Protein AF-C3Y612-F1 (afdb_monomer_lite)

Foldseek 3Di:
DPPPPPPPDPPPDDDDDDDDDDDDDDDDDDDDDDDDDDDDDDPDDCPPDLDQDAQPDPPQDRLVVDPHSSVSSVVSVVVVVVVCVVVVPPPPPPPPPLDFQQLLLVLLVCCVVPNLPVSQVVSCVVSVHRRDSVNSVVSNVLLVVVCVVVVDSPDNGHDDDPPDPPPPPDDPDDDPDDDDDDDDDDDDD

pLDDT: mean 70.65, std 18.44, range [38.59, 97.56]

Sequence (189 aa):
MLSWLKKANPSLQRPTPSPGRPNPVDKTSPSKQRPKPSPELSDAVDTENLTLEPPTFPGLPNPLDTEDPWLTAAANREVEKALTEFYSRKRKRTSYGKYTPETRAKIARLAMEIGAQKTAVQMSEEVGKQLSESTVRSIRKSYEKEVKRQGTDAIASFPRKNVGPRKSGRSSRRLAEVRVVELFKVAPV

Organism: Branchiostoma floridae (NCBI:txid7739)

Structure (mmCIF, N/CA/C/O backbone):
data_AF-C3Y612-F1
#
_entry.id   AF-C3Y612-F1
#
loop_
_atom_site.group_PDB
_atom_site.id
_atom_site.type_symbol
_atom_site.label_atom_id
_atom_site.label_alt_id
_atom_site.label_comp_id
_atom_site.label_asym_id
_atom_site.label_entity_id
_atom_site.label_seq_id
_atom_site.pdbx_PDB_ins_code
_atom_site.Cartn_x
_atom_site.Cartn_y
_atom_site.Cartn_z
_atom_site.occupancy
_atom_site.B_iso_or_equiv
_atom_site.auth_seq_id
_atom_site.auth_comp_id
_atom_site.auth_asym_id
_atom_site.auth_atom_id
_atom_site.pdbx_PDB_model_num
ATOM 1 N N . MET A 1 1 ? 2.387 49.657 6.363 1.00 50.91 1 MET A N 1
ATOM 2 C CA . MET A 1 1 ? 3.835 49.543 6.077 1.00 50.91 1 MET A CA 1
ATOM 3 C C . MET A 1 1 ? 4.165 48.170 5.481 1.00 50.91 1 MET A C 1
ATOM 5 O O . MET A 1 1 ? 4.652 47.314 6.197 1.00 50.91 1 MET A O 1
ATOM 9 N N . LEU A 1 2 ? 3.871 47.921 4.197 1.00 55.88 2 LEU A N 1
ATOM 10 C CA . LEU A 1 2 ? 4.277 46.681 3.494 1.00 55.88 2 LEU A CA 1
ATOM 11 C C . LEU A 1 2 ? 4.454 46.895 1.971 1.00 55.88 2 LEU A C 1
ATOM 13 O O . LEU A 1 2 ? 4.254 45.989 1.168 1.00 55.88 2 LEU A O 1
ATOM 17 N N . SER A 1 3 ? 4.836 48.103 1.543 1.00 58.22 3 SER A N 1
ATOM 18 C CA . SER A 1 3 ? 5.055 48.437 0.123 1.00 58.22 3 SER A CA 1
ATOM 19 C C . SER A 1 3 ? 6.506 48.267 -0.352 1.00 58.22 3 SER A C 1
ATOM 21 O O . SER A 1 3 ? 6.775 48.437 -1.537 1.00 58.22 3 SER A O 1
ATOM 23 N N . TRP A 1 4 ? 7.445 47.891 0.524 1.00 54.75 4 TRP A N 1
ATOM 24 C CA . TRP A 1 4 ? 8.877 47.834 0.186 1.00 54.75 4 TRP A CA 1
ATOM 25 C C . TRP A 1 4 ? 9.409 46.468 -0.274 1.00 54.75 4 TRP A C 1
ATOM 27 O O . TRP A 1 4 ? 10.495 46.401 -0.839 1.00 54.75 4 TRP A O 1
ATOM 37 N N . LEU A 1 5 ? 8.643 45.377 -0.152 1.00 51.62 5 LEU A N 1
ATOM 38 C CA . LEU A 1 5 ? 9.143 44.026 -0.469 1.00 51.62 5 LEU A CA 1
ATOM 39 C C . LEU A 1 5 ? 8.893 43.559 -1.919 1.00 51.62 5 LEU A C 1
ATOM 41 O O . LEU A 1 5 ? 9.007 42.375 -2.220 1.00 51.62 5 LEU A O 1
ATOM 45 N N . LYS A 1 6 ? 8.550 44.468 -2.842 1.00 55.50 6 LYS A N 1
ATOM 46 C CA . LYS A 1 6 ? 8.379 44.150 -4.278 1.00 55.50 6 LYS A CA 1
ATOM 47 C C . LYS A 1 6 ? 9.567 44.554 -5.162 1.00 55.50 6 LYS A C 1
ATOM 49 O O . LYS A 1 6 ? 9.543 44.266 -6.353 1.00 55.50 6 LYS A O 1
ATOM 54 N N . LYS A 1 7 ? 10.603 45.203 -4.614 1.00 58.91 7 LYS A N 1
ATOM 55 C CA . LYS A 1 7 ? 11.719 45.768 -5.402 1.00 58.91 7 LYS A CA 1
ATOM 56 C C . LYS A 1 7 ? 12.945 44.842 -5.537 1.00 58.91 7 LYS A C 1
ATOM 58 O O . LYS A 1 7 ? 13.828 45.150 -6.322 1.00 58.91 7 LYS A O 1
ATOM 63 N N . ALA A 1 8 ? 13.010 43.717 -4.818 1.00 55.56 8 ALA A N 1
ATOM 64 C CA . ALA A 1 8 ? 14.265 42.966 -4.651 1.00 55.56 8 ALA A CA 1
ATOM 65 C C . ALA A 1 8 ? 14.318 41.562 -5.291 1.00 55.56 8 ALA A C 1
ATOM 67 O O . ALA A 1 8 ? 15.210 40.793 -4.954 1.00 55.56 8 ALA A O 1
ATOM 68 N N . ASN A 1 9 ? 13.401 41.180 -6.193 1.00 57.47 9 ASN A N 1
ATOM 69 C CA . ASN A 1 9 ? 13.488 39.848 -6.811 1.00 57.47 9 ASN A CA 1
ATOM 70 C C . ASN A 1 9 ? 13.077 39.817 -8.297 1.00 57.47 9 ASN A C 1
ATOM 72 O O . ASN A 1 9 ? 11.911 39.567 -8.610 1.00 57.47 9 ASN A O 1
ATOM 76 N N . PRO A 1 10 ? 14.020 40.045 -9.232 1.00 59.22 10 PRO A N 1
ATOM 77 C CA . PRO A 1 10 ? 13.758 39.941 -10.667 1.00 59.22 10 PRO A CA 1
ATOM 78 C C . PRO A 1 10 ? 13.564 38.494 -11.170 1.00 59.22 10 PRO A C 1
ATOM 80 O O . PRO A 1 10 ? 13.190 38.315 -12.324 1.00 59.22 10 PRO A O 1
ATOM 83 N N . SER A 1 11 ? 13.736 37.458 -10.331 1.00 56.94 11 SER A N 1
ATOM 84 C CA . SER A 1 11 ? 13.561 36.046 -10.738 1.00 56.94 11 SER A CA 1
ATOM 85 C C . SER A 1 11 ? 12.102 35.561 -10.799 1.00 56.94 11 SER A C 1
ATOM 87 O O . SER A 1 11 ? 11.838 34.428 -11.193 1.00 56.94 11 SER A O 1
ATOM 89 N N . LEU A 1 12 ? 11.131 36.413 -10.445 1.00 50.34 12 LEU A N 1
ATOM 90 C CA . LEU A 1 12 ? 9.696 36.091 -10.475 1.00 50.34 12 LEU A CA 1
ATOM 91 C C . LEU A 1 12 ? 8.984 36.546 -11.762 1.00 50.34 12 LEU A C 1
ATOM 93 O O . LEU A 1 12 ? 7.754 36.663 -11.780 1.00 50.34 12 LEU A O 1
ATOM 97 N N . GLN A 1 13 ? 9.722 36.796 -12.846 1.00 54.91 13 GLN A N 1
ATOM 98 C CA . GLN A 1 13 ? 9.107 37.024 -14.152 1.00 54.91 13 GLN A CA 1
ATOM 99 C C . GLN A 1 13 ? 8.458 35.722 -14.639 1.00 54.91 13 GLN A C 1
ATOM 101 O O . GLN A 1 13 ? 9.122 34.738 -14.954 1.00 54.91 13 GLN A O 1
ATOM 106 N N . ARG A 1 14 ? 7.121 35.707 -14.656 1.00 54.03 14 ARG A N 1
ATOM 107 C CA . ARG A 1 14 ? 6.337 34.629 -15.262 1.00 54.03 14 ARG A CA 1
ATOM 108 C C . ARG A 1 14 ? 6.636 34.587 -16.766 1.00 54.03 14 ARG A C 1
ATOM 110 O O . ARG A 1 14 ? 6.537 35.638 -17.398 1.00 54.03 14 ARG A O 1
ATOM 117 N N . PRO A 1 15 ? 6.919 33.413 -17.356 1.00 53.59 15 PRO A N 1
ATOM 118 C CA . PRO A 1 15 ? 6.973 33.286 -18.805 1.00 53.59 15 PRO A CA 1
ATOM 119 C C . PRO A 1 15 ? 5.596 33.620 -19.393 1.00 53.59 15 PRO A C 1
ATOM 121 O O . PRO A 1 15 ? 4.559 33.144 -18.918 1.00 53.59 15 PRO A O 1
ATOM 124 N N . THR A 1 16 ? 5.595 34.495 -20.393 1.00 63.38 16 THR A N 1
ATOM 125 C CA . THR A 1 16 ? 4.419 34.878 -21.170 1.00 63.38 16 THR A CA 1
ATOM 126 C C . THR A 1 16 ? 3.898 33.676 -21.971 1.00 63.38 16 THR A C 1
ATOM 128 O O . THR A 1 16 ? 4.685 32.841 -22.420 1.00 63.38 16 THR A O 1
ATOM 131 N N . PRO A 1 17 ? 2.573 33.535 -22.156 1.00 51.50 17 PRO A N 1
ATOM 132 C CA . PRO A 1 17 ? 2.030 32.503 -23.027 1.00 51.50 17 PRO A CA 1
ATOM 133 C C . PRO A 1 17 ? 2.345 32.840 -24.491 1.00 51.50 17 PRO A C 1
ATOM 135 O O . PRO A 1 17 ? 1.919 33.868 -25.012 1.00 51.50 17 PRO A O 1
ATOM 138 N N . SER A 1 18 ? 3.102 31.954 -25.138 1.00 56.31 18 SER A N 1
ATOM 139 C CA . SER A 1 18 ? 3.349 31.957 -26.581 1.00 56.31 18 SER A CA 1
ATOM 140 C C . SER A 1 18 ? 2.022 31.821 -27.348 1.00 56.31 18 SER A C 1
ATOM 142 O O . SER A 1 18 ? 1.249 30.903 -27.051 1.00 56.31 18 SER A O 1
ATOM 144 N N . PRO A 1 19 ? 1.721 32.708 -28.314 1.00 60.84 19 PRO A N 1
ATOM 145 C CA . PRO A 1 19 ? 0.583 32.544 -29.199 1.00 60.84 19 PRO A CA 1
ATOM 146 C C . PRO A 1 19 ? 0.987 31.704 -30.416 1.00 60.84 19 PRO A C 1
ATOM 148 O O . PRO A 1 19 ? 1.981 31.990 -31.077 1.00 60.84 19 PRO A O 1
ATOM 151 N N . GLY A 1 20 ? 0.165 30.709 -30.750 1.00 49.16 20 GLY A N 1
ATOM 152 C CA . GLY A 1 20 ? 0.138 30.133 -32.094 1.00 49.16 20 GLY A CA 1
ATOM 153 C C . GLY A 1 20 ? 0.512 28.659 -32.176 1.00 49.16 20 GLY A C 1
ATOM 154 O O . GLY A 1 20 ? 1.658 28.300 -32.428 1.00 49.16 20 GLY A O 1
ATOM 155 N N . ARG A 1 21 ? -0.500 27.792 -32.106 1.00 43.38 21 ARG A N 1
ATOM 156 C CA . ARG A 1 21 ? -0.475 26.542 -32.870 1.00 43.38 21 ARG A CA 1
ATOM 157 C C . ARG A 1 21 ? -1.826 26.386 -33.578 1.00 43.38 21 ARG A C 1
ATOM 159 O O . ARG A 1 21 ? -2.843 26.389 -32.885 1.00 43.38 21 ARG A O 1
ATOM 166 N N . PRO A 1 22 ? -1.863 26.336 -34.920 1.00 57.50 22 PRO A N 1
ATOM 167 C CA . PRO A 1 22 ? -3.107 26.211 -35.669 1.00 57.50 22 PRO A CA 1
ATOM 168 C C . PRO A 1 22 ? -3.730 24.815 -35.517 1.00 57.50 22 PRO A C 1
ATOM 170 O O . PRO A 1 22 ? -3.035 23.816 -35.323 1.00 57.50 22 PRO A O 1
ATOM 173 N N . ASN A 1 23 ? -5.063 24.796 -35.584 1.00 56.75 23 ASN A N 1
ATOM 174 C CA . ASN A 1 23 ? -5.939 23.634 -35.440 1.00 56.75 23 ASN A CA 1
ATOM 175 C C . ASN A 1 23 ? -5.698 22.568 -36.526 1.00 56.75 23 ASN A C 1
ATOM 177 O O . ASN A 1 23 ? -5.503 22.931 -37.688 1.00 56.75 23 ASN A O 1
ATOM 181 N N . PRO A 1 24 ? -5.808 21.267 -36.200 1.00 54.66 24 PRO A N 1
ATOM 182 C CA . PRO A 1 24 ? -5.953 20.226 -37.205 1.00 54.66 24 PRO A CA 1
ATOM 183 C C . PRO A 1 24 ? -7.390 20.205 -37.745 1.00 54.66 24 PRO A C 1
ATOM 185 O O . PRO A 1 24 ? -8.366 20.338 -37.010 1.00 54.66 24 PRO A O 1
ATOM 188 N N . VAL A 1 25 ? -7.464 20.075 -39.062 1.00 56.78 25 VAL A N 1
ATOM 189 C CA . VAL A 1 25 ? -8.639 20.216 -39.922 1.00 56.78 25 VAL A CA 1
ATOM 190 C C . VAL A 1 25 ? -9.498 18.947 -39.877 1.00 56.78 25 VAL A C 1
ATOM 192 O O . VAL A 1 25 ? -8.968 17.841 -39.975 1.00 56.78 25 VAL A O 1
ATOM 195 N N . ASP A 1 26 ? -10.818 19.119 -39.773 1.00 52.72 26 ASP A N 1
ATOM 196 C CA . ASP A 1 26 ? -11.845 18.101 -40.030 1.00 52.72 26 ASP A CA 1
ATOM 197 C C . ASP A 1 26 ? -11.692 17.487 -41.422 1.00 52.72 26 ASP A C 1
ATOM 199 O O . ASP A 1 26 ? -11.728 18.246 -42.390 1.00 52.72 26 ASP A O 1
ATOM 203 N N . LYS A 1 27 ? -11.648 16.147 -41.539 1.00 43.44 27 LYS A N 1
ATOM 204 C CA . LYS A 1 27 ? -12.102 15.407 -42.736 1.00 43.44 27 LYS A CA 1
ATOM 205 C C . LYS A 1 27 ? -12.646 14.009 -42.385 1.00 43.44 27 LYS A C 1
ATOM 207 O O . LYS A 1 27 ? -11.898 13.058 -42.203 1.00 43.44 27 LYS A O 1
ATOM 212 N N . THR A 1 28 ? -13.979 13.940 -42.313 1.00 42.69 28 THR A N 1
ATOM 213 C CA . THR A 1 28 ? -14.867 12.987 -43.023 1.00 42.69 28 THR A CA 1
ATOM 214 C C . THR A 1 28 ? -14.538 11.485 -43.052 1.00 42.69 28 THR A C 1
ATOM 216 O O . THR A 1 28 ? -13.614 11.043 -43.726 1.00 42.69 28 THR A O 1
ATOM 219 N N . SER A 1 29 ? -15.450 10.685 -42.477 1.00 45.75 29 SER A N 1
ATOM 220 C CA . SER A 1 29 ? -15.776 9.321 -42.942 1.00 45.75 29 SER A CA 1
ATOM 221 C C . SER A 1 29 ? -16.311 9.340 -44.388 1.00 45.75 29 SER A C 1
ATOM 223 O O . SER A 1 29 ? -16.882 10.355 -44.795 1.00 45.75 29 SER A O 1
ATOM 225 N N . PRO A 1 30 ? -16.212 8.228 -45.149 1.00 53.72 30 PRO A N 1
ATOM 226 C CA . PRO A 1 30 ? -17.372 7.326 -45.203 1.00 53.72 30 PRO A CA 1
ATOM 227 C C . PRO A 1 30 ? -17.083 5.816 -45.403 1.00 53.72 30 PRO A C 1
ATOM 229 O O . PRO A 1 30 ? -16.091 5.392 -45.981 1.00 53.72 30 PRO A O 1
ATOM 232 N N . SER A 1 31 ? -18.054 5.030 -44.929 1.00 49.44 31 SER A N 1
ATOM 233 C CA . SER A 1 31 ? -18.516 3.696 -45.362 1.00 49.44 31 SER A CA 1
ATOM 234 C C . SER A 1 31 ? -18.073 3.191 -46.751 1.00 49.44 31 SER A C 1
ATOM 236 O O . SER A 1 31 ? -18.333 3.892 -47.724 1.00 49.44 31 SER A O 1
ATOM 238 N N . LYS A 1 32 ? -17.600 1.929 -46.865 1.00 45.09 32 LYS A N 1
ATOM 239 C CA . LYS A 1 32 ? -18.211 0.889 -47.738 1.00 45.09 32 LYS A CA 1
ATOM 240 C C . LYS A 1 32 ? -17.547 -0.504 -47.620 1.00 45.09 32 LYS A C 1
ATOM 242 O O . LYS A 1 32 ? -16.346 -0.645 -47.766 1.00 45.09 32 LYS A O 1
ATOM 247 N N . GLN A 1 33 ? -18.400 -1.502 -47.382 1.00 43.94 33 GLN A N 1
ATOM 248 C CA . GLN A 1 33 ? -18.457 -2.876 -47.925 1.00 43.94 33 GLN A CA 1
ATOM 249 C C . GLN A 1 33 ? -17.187 -3.725 -48.168 1.00 43.94 33 GLN A C 1
ATOM 251 O O . GLN A 1 33 ? -16.308 -3.424 -48.962 1.00 43.94 33 GLN A O 1
ATOM 256 N N . ARG A 1 34 ? -17.253 -4.917 -47.561 1.00 44.12 34 ARG A N 1
ATOM 257 C CA . ARG A 1 34 ? -16.512 -6.158 -47.838 1.00 44.12 34 ARG A CA 1
ATOM 258 C C . ARG A 1 34 ? -16.579 -6.576 -49.320 1.00 44.12 34 ARG A C 1
ATOM 260 O O . ARG A 1 34 ? -17.638 -6.432 -49.930 1.00 44.12 34 ARG A O 1
ATOM 267 N N . PRO A 1 35 ? -15.557 -7.295 -49.808 1.00 47.78 35 PRO A N 1
ATOM 268 C CA . PRO A 1 35 ? -15.792 -8.703 -50.144 1.00 47.78 35 PRO A CA 1
ATOM 269 C C . PRO A 1 35 ? -14.707 -9.648 -49.598 1.00 47.78 35 PRO A C 1
ATOM 271 O O . PRO A 1 35 ? -13.589 -9.249 -49.290 1.00 47.78 35 PRO A O 1
ATOM 274 N N . LYS A 1 36 ? -15.084 -10.923 -49.436 1.00 49.34 36 LYS A N 1
ATOM 275 C CA . LYS A 1 36 ? -14.164 -12.045 -49.192 1.00 49.34 36 LYS A CA 1
ATOM 276 C C . LYS A 1 36 ? -13.339 -12.324 -50.459 1.00 49.34 36 LYS A C 1
ATOM 278 O O . LYS A 1 36 ? -13.911 -12.246 -51.544 1.00 49.34 36 LYS A O 1
ATOM 283 N N . PRO A 1 37 ? -12.115 -12.845 -50.299 1.00 42.19 37 PRO A N 1
ATOM 284 C CA . PRO A 1 37 ? -11.657 -13.936 -51.149 1.00 42.19 37 PRO A CA 1
ATOM 285 C C . PRO A 1 37 ? -11.266 -15.181 -50.339 1.00 42.19 37 PRO A C 1
ATOM 287 O O . PRO A 1 37 ? -10.841 -15.112 -49.186 1.00 42.19 37 PRO A O 1
ATOM 290 N N . SER A 1 38 ? -11.516 -16.321 -50.976 1.00 42.84 38 SER A N 1
ATOM 291 C CA . SER A 1 38 ? -11.147 -17.690 -50.612 1.00 42.84 38 SER A CA 1
ATOM 292 C C . SER A 1 38 ? -9.616 -17.885 -50.546 1.00 42.84 38 SER A C 1
ATOM 294 O O . SER A 1 38 ? -8.883 -16.994 -50.971 1.00 42.84 38 SER A O 1
ATOM 296 N N . PRO A 1 39 ? -9.121 -19.013 -49.995 1.00 61.03 39 PRO A N 1
ATOM 297 C CA . PRO A 1 39 ? -7.713 -19.198 -49.679 1.00 61.03 39 PRO A CA 1
ATOM 298 C C . PRO A 1 39 ? -6.962 -19.691 -50.915 1.00 61.03 39 PRO A C 1
ATOM 300 O O . PRO A 1 39 ? -7.166 -20.826 -51.342 1.00 61.03 39 PRO A O 1
ATOM 303 N N . GLU A 1 40 ? -6.091 -18.855 -51.470 1.00 38.59 40 GLU A N 1
ATOM 304 C CA . GLU A 1 40 ? -5.076 -19.321 -52.409 1.00 38.59 40 GLU A CA 1
ATOM 305 C C . GLU A 1 40 ? -3.718 -19.352 -51.720 1.00 38.59 40 GLU A C 1
ATOM 307 O O . GLU A 1 40 ? -3.253 -18.393 -51.107 1.00 38.59 40 GLU A O 1
ATOM 312 N N . LEU A 1 41 ? -3.158 -20.552 -51.773 1.00 56.28 41 LEU A N 1
ATOM 313 C CA . LEU A 1 41 ? -1.858 -20.965 -51.306 1.00 56.28 41 LEU A CA 1
ATOM 314 C C . LEU A 1 41 ? -0.801 -20.273 -52.177 1.00 56.28 41 LEU A C 1
ATOM 316 O O . LEU A 1 41 ? -0.580 -20.672 -53.317 1.00 56.28 41 LEU A O 1
ATOM 320 N N . SER A 1 42 ? -0.162 -19.233 -51.654 1.00 39.25 42 SER A N 1
ATOM 321 C CA . SER A 1 42 ? 1.066 -18.694 -52.229 1.00 39.25 42 SER A CA 1
ATOM 322 C C . SER A 1 42 ? 2.105 -18.591 -51.127 1.00 39.25 42 SER A C 1
ATOM 324 O O . SER A 1 42 ? 1.949 -17.793 -50.201 1.00 39.25 42 SER A O 1
ATOM 326 N N . ASP A 1 43 ? 3.152 -19.402 -51.244 1.00 47.81 43 ASP A N 1
ATOM 327 C CA . ASP A 1 43 ? 4.434 -19.208 -50.579 1.00 47.81 43 ASP A CA 1
ATOM 328 C C . ASP A 1 43 ? 4.987 -17.830 -50.978 1.00 47.81 43 ASP A C 1
ATOM 330 O O . ASP A 1 43 ? 5.722 -17.678 -51.953 1.00 47.81 43 ASP A O 1
ATOM 334 N N . ALA A 1 44 ? 4.565 -16.795 -50.257 1.00 43.12 44 ALA A N 1
ATOM 335 C CA . ALA A 1 44 ? 5.056 -15.439 -50.393 1.00 43.12 44 ALA A CA 1
ATOM 336 C C . ALA A 1 44 ? 5.949 -15.161 -49.187 1.00 43.12 44 ALA A C 1
ATOM 338 O O . ALA A 1 44 ? 5.484 -14.934 -48.074 1.00 43.12 44 ALA A O 1
ATOM 339 N N . VAL A 1 45 ? 7.256 -15.215 -49.429 1.00 47.66 45 VAL A N 1
ATOM 340 C CA . VAL A 1 45 ? 8.256 -14.487 -48.650 1.00 47.66 45 VAL A CA 1
ATOM 341 C C . VAL A 1 45 ? 7.722 -13.080 -48.386 1.00 47.66 45 VAL A C 1
ATOM 343 O O . VAL A 1 45 ? 7.523 -12.323 -49.338 1.00 47.66 45 VAL A O 1
ATOM 346 N N . ASP A 1 46 ? 7.463 -12.768 -47.112 1.00 44.47 46 ASP A N 1
ATOM 347 C CA . ASP A 1 46 ? 7.038 -11.459 -46.606 1.00 44.47 46 ASP A CA 1
ATOM 348 C C . ASP A 1 46 ? 8.036 -10.377 -47.048 1.00 44.47 46 ASP A C 1
ATOM 350 O O . ASP A 1 46 ? 8.928 -9.950 -46.316 1.00 44.47 46 ASP A O 1
ATOM 354 N N . THR A 1 47 ? 7.877 -9.912 -48.283 1.00 48.28 47 THR A N 1
ATOM 355 C CA . THR A 1 47 ? 8.538 -8.734 -48.847 1.00 48.28 47 THR A CA 1
ATOM 356 C C . THR A 1 47 ? 7.681 -7.526 -48.472 1.00 48.28 47 THR A C 1
ATOM 358 O O . THR A 1 47 ? 7.257 -6.727 -49.304 1.00 48.28 47 THR A O 1
ATOM 361 N N . GLU A 1 48 ? 7.335 -7.445 -47.189 1.00 49.62 48 GLU A N 1
ATOM 362 C CA . GLU A 1 48 ? 6.566 -6.363 -46.594 1.00 49.62 48 GLU A CA 1
ATOM 363 C C . GLU A 1 48 ? 7.469 -5.124 -46.542 1.00 49.62 48 GLU A C 1
ATOM 365 O O . GLU A 1 48 ? 8.213 -4.903 -45.586 1.00 49.62 48 GLU A O 1
ATOM 370 N N . ASN A 1 49 ? 7.411 -4.336 -47.617 1.00 54.19 49 ASN A N 1
ATOM 371 C CA . ASN A 1 49 ? 7.637 -2.893 -47.622 1.00 54.19 49 ASN A CA 1
ATOM 372 C C . ASN A 1 49 ? 8.905 -2.444 -46.873 1.00 54.19 49 ASN A C 1
ATOM 374 O O . ASN A 1 49 ? 8.857 -1.717 -45.876 1.00 54.19 49 ASN A O 1
ATOM 378 N N . LEU A 1 50 ? 10.067 -2.872 -47.368 1.00 54.41 50 LEU A N 1
ATOM 379 C CA . LEU A 1 50 ? 11.338 -2.280 -46.974 1.00 54.41 50 LEU A CA 1
ATOM 380 C C . LEU A 1 50 ? 11.331 -0.820 -47.466 1.00 54.41 50 LEU A C 1
ATOM 382 O O . LEU A 1 50 ? 11.611 -0.516 -48.621 1.00 54.41 50 LEU A O 1
ATOM 386 N N . THR A 1 51 ? 10.903 0.092 -46.603 1.00 59.88 51 THR A N 1
ATOM 387 C CA . THR A 1 51 ? 10.875 1.521 -46.912 1.00 59.88 51 THR A CA 1
ATOM 388 C C . THR A 1 51 ? 12.225 2.078 -46.473 1.00 59.88 51 THR A C 1
ATOM 390 O O . THR A 1 51 ? 12.603 1.902 -45.315 1.00 59.88 51 THR A O 1
ATOM 393 N N . LEU A 1 52 ? 12.977 2.702 -47.384 1.00 64.00 52 LEU A N 1
ATOM 394 C CA . LEU A 1 52 ? 14.296 3.304 -47.117 1.00 64.00 52 LEU A CA 1
ATOM 395 C C . LEU A 1 52 ? 14.166 4.639 -46.364 1.00 64.00 52 LEU A C 1
ATOM 397 O O . LEU A 1 52 ? 14.823 5.625 -46.693 1.00 64.00 52 LEU A O 1
ATOM 401 N N . GLU A 1 53 ? 13.266 4.687 -45.388 1.00 72.50 53 GLU A N 1
ATOM 402 C CA . GLU A 1 53 ? 13.070 5.864 -44.556 1.00 72.50 53 GLU A CA 1
ATOM 403 C C . GLU A 1 53 ? 14.300 6.084 -43.668 1.00 72.50 53 GLU A C 1
ATOM 405 O O . GLU A 1 53 ? 14.939 5.116 -43.228 1.00 72.50 53 GLU A O 1
ATOM 410 N N . PRO A 1 54 ? 14.633 7.349 -43.367 1.00 68.69 54 PRO A N 1
ATOM 411 C CA . PRO A 1 54 ? 15.669 7.643 -42.398 1.00 68.69 54 PRO A CA 1
ATOM 412 C C . PRO A 1 54 ? 15.286 7.049 -41.030 1.00 68.69 54 PRO A C 1
ATOM 414 O O . PRO A 1 54 ? 14.107 7.060 -40.655 1.00 68.69 54 PRO A O 1
ATOM 417 N N . PRO A 1 55 ? 16.264 6.539 -40.259 1.00 74.25 55 PRO A N 1
ATOM 418 C CA . PRO A 1 55 ? 15.997 5.956 -38.951 1.00 74.25 55 PRO A CA 1
ATOM 419 C C . PRO A 1 55 ? 15.311 6.969 -38.026 1.00 74.25 55 PRO A C 1
ATOM 421 O O . PRO A 1 55 ? 15.654 8.154 -37.995 1.00 74.25 55 PRO A O 1
ATOM 424 N N . THR A 1 56 ? 14.342 6.496 -37.242 1.00 75.56 56 THR A N 1
ATOM 425 C CA . THR A 1 56 ? 13.590 7.339 -36.298 1.00 75.56 56 THR A CA 1
ATOM 426 C C . THR A 1 56 ? 14.425 7.639 -35.049 1.00 75.56 56 THR A C 1
ATOM 428 O O . THR A 1 56 ? 14.205 8.645 -34.368 1.00 75.56 56 THR A O 1
ATOM 431 N N . PHE A 1 57 ? 15.390 6.770 -34.730 1.00 74.50 57 PHE A N 1
ATOM 432 C CA . PHE A 1 57 ? 16.238 6.903 -33.549 1.00 74.50 57 PHE A CA 1
ATOM 433 C C . PHE A 1 57 ? 17.554 7.657 -33.845 1.00 74.50 57 PHE A C 1
ATOM 435 O O . PHE A 1 57 ? 18.274 7.296 -34.779 1.00 74.50 57 PHE A O 1
ATOM 442 N N . PRO A 1 58 ? 17.925 8.682 -33.046 1.00 78.75 58 PRO A N 1
ATOM 443 C CA . PRO A 1 58 ? 19.156 9.439 -33.265 1.00 78.75 58 PRO A CA 1
ATOM 444 C C . PRO A 1 58 ? 20.396 8.565 -33.028 1.00 78.75 58 PRO A C 1
ATOM 446 O O . PRO A 1 58 ? 20.509 7.906 -31.995 1.00 78.75 58 PRO A O 1
ATOM 449 N N . GLY A 1 59 ? 21.348 8.603 -33.965 1.00 79.56 59 GLY A N 1
ATOM 450 C CA . GLY A 1 59 ? 22.618 7.868 -33.880 1.00 79.56 59 GLY A CA 1
ATOM 451 C C . GLY A 1 59 ? 22.679 6.564 -34.682 1.00 79.56 59 GLY A C 1
ATOM 452 O O . GLY A 1 59 ? 23.701 5.886 -34.627 1.00 79.56 59 GLY A O 1
ATOM 453 N N . LEU A 1 60 ? 21.628 6.221 -35.432 1.00 82.94 60 LEU A N 1
ATOM 454 C CA . LEU A 1 60 ? 21.666 5.142 -36.422 1.00 82.94 60 LEU A CA 1
ATOM 455 C C . LEU A 1 60 ? 22.137 5.670 -37.791 1.00 82.94 60 LEU A C 1
ATOM 457 O O . LEU A 1 60 ? 21.775 6.792 -38.158 1.00 82.94 60 LEU A O 1
ATOM 461 N N . PRO A 1 61 ? 22.934 4.892 -38.549 1.00 83.69 61 PRO A N 1
ATOM 462 C CA . PRO A 1 61 ? 23.355 5.271 -39.894 1.00 83.69 61 PRO A CA 1
ATOM 463 C C . PRO A 1 61 ? 22.152 5.323 -40.840 1.00 83.69 61 PRO A C 1
ATOM 465 O O . PRO A 1 61 ? 21.243 4.495 -40.757 1.00 83.69 61 PRO A O 1
ATOM 468 N N . ASN A 1 62 ? 22.143 6.294 -41.750 1.00 84.38 62 ASN A N 1
ATOM 469 C CA . ASN A 1 62 ? 21.112 6.402 -42.773 1.00 84.38 62 ASN A CA 1
ATOM 470 C C . ASN A 1 62 ? 21.295 5.270 -43.803 1.00 84.38 62 ASN A C 1
ATOM 472 O O . ASN A 1 62 ? 22.395 5.138 -44.350 1.00 84.38 62 ASN A O 1
ATOM 476 N N . PRO A 1 63 ? 20.264 4.450 -44.090 1.00 81.25 63 PRO A N 1
ATOM 477 C CA . PRO A 1 63 ? 20.398 3.347 -45.038 1.00 81.25 63 PRO A CA 1
ATOM 478 C C . PRO A 1 63 ? 20.807 3.818 -46.438 1.00 81.25 63 PRO A C 1
ATOM 480 O O . PRO A 1 63 ? 21.527 3.101 -47.117 1.00 81.25 63 PRO A O 1
ATOM 483 N N . LEU A 1 64 ? 20.420 5.030 -46.851 1.00 81.38 64 LEU A N 1
ATOM 484 C CA . LEU A 1 64 ? 20.760 5.578 -48.171 1.00 81.38 64 LEU A CA 1
ATOM 485 C C . LEU A 1 64 ? 22.234 5.983 -48.330 1.00 81.38 64 LEU A C 1
ATOM 487 O O . LEU A 1 64 ? 22.700 6.104 -49.457 1.00 81.38 64 LEU A O 1
ATOM 491 N N . ASP A 1 65 ? 22.958 6.168 -47.225 1.00 84.25 65 ASP A N 1
ATOM 492 C CA . ASP A 1 65 ? 24.359 6.611 -47.230 1.00 84.25 65 ASP A CA 1
ATOM 493 C C . ASP A 1 65 ? 25.344 5.428 -47.111 1.00 84.25 65 ASP A C 1
ATOM 495 O O . ASP A 1 65 ? 26.533 5.625 -46.864 1.00 84.25 65 ASP A O 1
ATOM 499 N N . THR A 1 66 ? 24.856 4.187 -47.234 1.00 82.81 66 THR A N 1
ATOM 500 C CA . THR A 1 66 ? 25.650 2.957 -47.079 1.00 82.81 66 THR A CA 1
ATOM 501 C C . THR A 1 66 ? 25.694 2.161 -48.383 1.00 82.81 66 THR A C 1
ATOM 503 O O . THR A 1 66 ? 24.734 2.181 -49.146 1.00 82.81 66 THR A O 1
ATOM 506 N N . GLU A 1 67 ? 26.778 1.409 -48.596 1.00 84.88 67 GLU A N 1
ATOM 507 C CA . GLU A 1 67 ? 26.965 0.515 -49.755 1.00 84.88 67 GLU A CA 1
ATOM 508 C C . GLU A 1 67 ? 25.800 -0.479 -49.935 1.00 84.88 67 GLU A C 1
ATOM 510 O O . GLU A 1 67 ? 25.359 -0.722 -51.055 1.00 84.88 67 GLU A O 1
ATOM 515 N N . ASP A 1 68 ? 25.245 -0.987 -48.825 1.00 86.56 68 ASP A N 1
ATOM 516 C CA . ASP A 1 68 ? 24.129 -1.938 -48.814 1.00 86.56 68 ASP A CA 1
ATOM 517 C C . ASP A 1 68 ? 22.907 -1.373 -48.062 1.00 86.56 68 ASP A C 1
ATOM 519 O O . ASP A 1 68 ? 22.711 -1.648 -46.869 1.00 86.56 68 ASP A O 1
ATOM 523 N N . PRO A 1 69 ? 22.029 -0.607 -48.735 1.00 82.81 69 PRO A N 1
ATOM 524 C CA . PRO A 1 69 ? 20.928 0.099 -48.080 1.00 82.81 69 PRO A CA 1
ATOM 525 C C . PRO A 1 69 ? 19.914 -0.842 -47.419 1.00 82.81 69 PRO A C 1
ATOM 527 O O . PRO A 1 69 ? 19.375 -0.544 -46.350 1.00 82.81 69 PRO A O 1
ATOM 530 N N . TRP A 1 70 ? 19.679 -2.011 -48.019 1.00 82.62 70 TRP A N 1
ATOM 531 C CA . TRP A 1 70 ? 18.723 -2.999 -47.519 1.00 82.62 70 TRP A CA 1
ATOM 532 C C . TRP A 1 70 ? 19.177 -3.671 -46.224 1.00 82.62 70 TRP A C 1
ATOM 534 O O . TRP A 1 70 ? 18.377 -3.834 -45.299 1.00 82.62 70 TRP A O 1
ATOM 544 N N . LEU A 1 71 ? 20.459 -4.036 -46.140 1.00 84.62 71 LEU A N 1
ATOM 545 C CA . LEU A 1 71 ? 21.029 -4.663 -44.948 1.00 84.62 71 LEU A CA 1
ATOM 546 C C . LEU A 1 71 ? 21.059 -3.671 -43.783 1.00 84.62 71 LEU A C 1
ATOM 548 O O . LEU A 1 71 ? 20.676 -4.018 -42.663 1.00 84.62 71 LEU A O 1
ATOM 552 N N . THR A 1 72 ? 21.423 -2.419 -44.062 1.00 84.81 72 THR A N 1
ATOM 553 C CA . THR A 1 72 ? 21.443 -1.345 -43.063 1.00 84.81 72 THR A CA 1
ATOM 554 C C . THR A 1 72 ? 20.043 -1.024 -42.541 1.00 84.81 72 THR A C 1
ATOM 556 O O . THR A 1 72 ? 19.853 -0.909 -41.329 1.00 84.81 72 THR A O 1
ATOM 559 N N . ALA A 1 73 ? 19.033 -0.948 -43.415 1.00 85.19 73 ALA A N 1
ATOM 560 C CA . ALA A 1 73 ? 17.646 -0.726 -43.003 1.00 85.19 73 ALA A CA 1
ATOM 561 C C . ALA A 1 73 ? 17.115 -1.867 -42.114 1.00 85.19 73 ALA A C 1
ATOM 563 O O . ALA A 1 73 ? 16.481 -1.612 -41.084 1.00 85.19 73 ALA A O 1
ATOM 564 N N . ALA A 1 74 ? 17.409 -3.123 -42.469 1.00 87.12 74 ALA A N 1
ATOM 565 C CA . ALA A 1 74 ? 17.018 -4.287 -41.674 1.00 87.12 74 ALA A CA 1
ATOM 566 C C . ALA A 1 74 ? 17.679 -4.282 -40.284 1.00 87.12 74 ALA A C 1
ATOM 568 O O . ALA A 1 74 ? 16.999 -4.483 -39.274 1.00 87.12 74 ALA A O 1
ATOM 569 N N . ALA A 1 75 ? 18.980 -3.982 -40.218 1.00 87.81 75 ALA A N 1
ATOM 570 C CA . ALA A 1 75 ? 19.714 -3.878 -38.960 1.00 87.81 75 ALA A CA 1
ATOM 571 C C . ALA A 1 75 ? 19.169 -2.750 -38.065 1.00 87.81 75 ALA A C 1
ATOM 573 O O . ALA A 1 75 ? 18.913 -2.970 -36.878 1.00 87.81 75 ALA A O 1
ATOM 574 N N . ASN A 1 76 ? 18.917 -1.568 -38.636 1.00 89.88 76 ASN A N 1
ATOM 575 C CA . ASN A 1 76 ? 18.344 -0.432 -37.913 1.00 89.88 76 ASN A CA 1
ATOM 576 C C . ASN A 1 76 ? 16.974 -0.774 -37.314 1.00 89.88 76 ASN A C 1
ATOM 578 O O . ASN A 1 76 ? 16.720 -0.460 -36.151 1.00 89.88 76 ASN A O 1
ATOM 582 N N . ARG A 1 77 ? 16.113 -1.478 -38.060 1.00 86.50 77 ARG A N 1
ATOM 583 C CA . ARG A 1 77 ? 14.781 -1.885 -37.586 1.00 86.50 77 ARG A CA 1
ATOM 584 C C . ARG A 1 77 ? 14.851 -2.818 -36.377 1.00 86.50 77 ARG A C 1
ATOM 586 O O . ARG A 1 77 ? 14.083 -2.645 -35.429 1.00 86.50 77 ARG A O 1
ATOM 593 N N . GLU A 1 78 ? 15.760 -3.789 -36.386 1.00 89.25 78 GLU A N 1
ATOM 594 C CA . GLU A 1 78 ? 15.943 -4.695 -35.245 1.00 89.25 78 GLU A CA 1
ATOM 595 C C . GLU A 1 78 ? 16.480 -3.956 -34.012 1.00 89.25 78 GLU A C 1
ATOM 597 O O . GLU A 1 78 ? 15.993 -4.171 -32.897 1.00 89.25 78 GLU A O 1
ATOM 602 N N . VAL A 1 79 ? 17.408 -3.012 -34.201 1.00 89.31 79 VAL A N 1
ATOM 603 C CA . VAL A 1 79 ? 17.908 -2.166 -33.107 1.00 89.31 79 VAL A CA 1
ATOM 604 C C . VAL A 1 79 ? 16.793 -1.285 -32.539 1.00 89.31 79 VAL A C 1
ATOM 606 O O . VAL A 1 79 ? 16.603 -1.244 -31.321 1.00 89.31 79 VAL A O 1
ATOM 609 N N . GLU A 1 80 ? 16.005 -0.625 -33.387 1.00 88.56 80 GLU A N 1
ATOM 610 C CA . GLU A 1 80 ? 14.869 0.197 -32.956 1.00 88.56 80 GLU A CA 1
ATOM 611 C C . GLU A 1 80 ? 13.811 -0.624 -32.214 1.00 88.56 80 GLU A C 1
ATOM 613 O O . GLU A 1 80 ? 13.273 -0.171 -31.198 1.00 88.56 80 GLU A O 1
ATOM 618 N N . LYS A 1 81 ? 13.536 -1.851 -32.667 1.00 89.06 81 LYS A N 1
ATOM 619 C CA . LYS A 1 81 ? 12.615 -2.778 -32.002 1.00 89.06 81 LYS A CA 1
ATOM 620 C C . LYS A 1 81 ? 13.135 -3.188 -30.625 1.00 89.06 81 LYS A C 1
ATOM 622 O O . LYS A 1 81 ? 12.383 -3.100 -29.653 1.00 89.06 81 LYS A O 1
ATOM 627 N N . ALA A 1 82 ? 14.413 -3.549 -30.514 1.00 87.38 82 ALA A N 1
ATOM 628 C CA . ALA A 1 82 ? 15.043 -3.904 -29.242 1.00 87.38 82 ALA A CA 1
ATOM 629 C C . ALA A 1 82 ? 15.060 -2.725 -28.255 1.00 87.38 82 ALA A C 1
ATOM 631 O O . ALA A 1 82 ? 14.753 -2.892 -27.069 1.00 87.38 82 ALA A O 1
ATOM 632 N N . LEU A 1 83 ? 15.357 -1.516 -28.740 1.00 86.81 83 LEU A N 1
ATOM 633 C CA . LEU A 1 83 ? 15.303 -0.292 -27.942 1.00 86.81 83 LEU A CA 1
ATOM 634 C C . LEU A 1 83 ? 13.873 0.007 -27.499 1.00 86.81 83 LEU A C 1
ATOM 636 O O . LEU A 1 83 ? 13.627 0.235 -26.315 1.00 86.81 83 LEU A O 1
ATOM 640 N N . THR A 1 84 ? 12.909 -0.056 -28.412 1.00 85.94 84 THR A N 1
ATOM 641 C CA . THR A 1 84 ? 11.494 0.156 -28.093 1.00 85.94 84 THR A CA 1
ATOM 642 C C . THR A 1 84 ? 11.003 -0.867 -27.074 1.00 85.94 84 THR A C 1
ATOM 644 O O . THR A 1 84 ? 10.309 -0.501 -26.129 1.00 85.94 84 THR A O 1
ATOM 647 N N . GLU A 1 85 ? 11.394 -2.135 -27.179 1.00 85.50 85 GLU A N 1
ATOM 648 C CA . GLU A 1 85 ? 11.091 -3.164 -26.182 1.00 85.50 85 GLU A CA 1
ATOM 649 C C . GLU A 1 85 ? 11.753 -2.866 -24.826 1.00 85.50 85 GLU A C 1
ATOM 651 O O . GLU A 1 85 ? 11.142 -3.021 -23.764 1.00 85.50 85 GLU A O 1
ATOM 656 N N . PHE A 1 86 ? 12.997 -2.392 -24.832 1.00 82.81 86 PHE A N 1
ATOM 657 C CA . PHE A 1 86 ? 13.706 -2.003 -23.618 1.00 82.81 86 PHE A CA 1
ATOM 658 C C . PHE A 1 86 ? 13.045 -0.805 -22.915 1.00 82.81 86 PHE A C 1
ATOM 660 O O . PHE A 1 86 ? 12.813 -0.850 -21.705 1.00 82.81 86 PHE A O 1
ATOM 667 N N . TYR A 1 87 ? 12.670 0.237 -23.659 1.00 78.19 87 TYR A N 1
ATOM 668 C CA . TYR A 1 87 ? 11.988 1.418 -23.120 1.00 78.19 87 TYR A CA 1
ATOM 669 C C . TYR A 1 87 ? 10.517 1.145 -22.762 1.00 78.19 87 TYR A C 1
ATOM 671 O O . TYR A 1 87 ? 9.998 1.708 -21.793 1.00 78.19 87 TYR A O 1
ATOM 679 N N . SER A 1 88 ? 9.836 0.263 -23.500 1.00 74.06 88 SER A N 1
ATOM 680 C CA . SER A 1 88 ? 8.436 -0.118 -23.252 1.00 74.06 88 SER A CA 1
ATOM 681 C C . SER A 1 88 ? 8.265 -1.152 -22.143 1.00 74.06 88 SER A C 1
ATOM 683 O O . SER A 1 88 ? 7.146 -1.298 -21.635 1.00 74.06 88 SER A O 1
ATOM 685 N N . ARG A 1 89 ? 9.352 -1.787 -21.672 1.00 72.00 89 ARG A N 1
ATOM 686 C CA . ARG A 1 89 ? 9.422 -2.512 -20.389 1.00 72.00 89 ARG A CA 1
ATOM 687 C C . ARG A 1 89 ? 9.257 -1.542 -19.214 1.00 72.00 89 ARG A C 1
ATOM 689 O O . ARG A 1 89 ? 10.110 -1.364 -18.344 1.00 72.00 89 ARG A O 1
ATOM 696 N N . LYS A 1 90 ? 8.080 -0.926 -19.147 1.00 68.62 90 LYS A N 1
ATOM 697 C CA . LYS A 1 90 ? 7.565 -0.175 -18.015 1.00 68.62 90 LYS A CA 1
ATOM 698 C C . LYS A 1 90 ? 7.598 -1.118 -16.825 1.00 68.62 90 LYS A C 1
ATOM 700 O O . LYS A 1 90 ? 6.804 -2.055 -16.754 1.00 68.62 90 LYS A O 1
ATOM 705 N N . ARG A 1 91 ? 8.542 -0.886 -15.905 1.00 69.56 91 ARG A N 1
ATOM 706 C CA . ARG A 1 91 ? 8.696 -1.671 -14.673 1.00 69.56 91 ARG A CA 1
ATOM 707 C C . ARG A 1 91 ? 7.313 -1.881 -14.064 1.00 69.56 91 ARG A C 1
ATOM 709 O O . ARG A 1 91 ? 6.643 -0.908 -13.705 1.00 69.56 91 ARG A O 1
ATOM 716 N N . LYS A 1 92 ? 6.864 -3.139 -14.005 1.00 67.00 92 LYS A N 1
ATOM 717 C CA . LYS A 1 92 ? 5.566 -3.505 -13.437 1.00 67.00 92 LYS A CA 1
ATOM 718 C C . LYS A 1 92 ? 5.567 -2.982 -12.007 1.00 67.00 92 LYS A C 1
ATOM 720 O O . LYS A 1 92 ? 6.326 -3.460 -11.171 1.00 67.00 92 LYS A O 1
ATOM 725 N N . ARG A 1 93 ? 4.797 -1.920 -11.754 1.00 63.19 93 ARG A N 1
ATOM 726 C CA . ARG A 1 93 ? 4.749 -1.273 -10.443 1.00 63.19 93 ARG A CA 1
ATOM 727 C C . ARG A 1 93 ? 4.327 -2.341 -9.445 1.00 63.19 93 ARG A C 1
ATOM 729 O O . ARG A 1 93 ? 3.205 -2.838 -9.545 1.00 63.19 93 ARG A O 1
ATOM 736 N N . THR A 1 94 ? 5.231 -2.719 -8.541 1.00 68.56 94 THR A N 1
ATOM 737 C CA . THR A 1 94 ? 4.978 -3.765 -7.550 1.00 68.56 94 THR A CA 1
ATOM 738 C C . THR A 1 94 ? 3.652 -3.471 -6.872 1.00 68.56 94 THR A C 1
ATOM 740 O O . THR A 1 94 ? 3.431 -2.361 -6.377 1.00 68.56 94 THR A O 1
ATOM 743 N N . SER A 1 95 ? 2.738 -4.440 -6.909 1.00 59.16 95 SER A N 1
ATOM 744 C CA . SER A 1 95 ? 1.448 -4.303 -6.249 1.00 59.16 95 SER A CA 1
ATOM 745 C C . SER A 1 95 ? 1.707 -4.007 -4.776 1.00 59.16 95 SER A C 1
ATOM 747 O O . SER A 1 95 ? 2.254 -4.833 -4.051 1.00 59.16 95 SER A O 1
ATOM 749 N N . TYR A 1 96 ? 1.332 -2.813 -4.308 1.00 60.53 96 TYR A N 1
ATOM 750 C CA . TYR A 1 96 ? 1.512 -2.407 -2.909 1.00 60.53 96 TYR A CA 1
ATOM 751 C C . TYR A 1 96 ? 0.518 -3.108 -1.967 1.00 60.53 96 TYR A C 1
ATOM 753 O O . TYR A 1 96 ? 0.109 -2.519 -0.963 1.00 60.53 96 TYR A O 1
ATOM 761 N N . GLY A 1 97 ? 0.085 -4.328 -2.291 1.00 69.38 97 GLY A N 1
ATOM 762 C CA . GLY A 1 97 ? -0.803 -5.172 -1.496 1.00 69.38 97 GLY A CA 1
ATOM 763 C C . GLY A 1 97 ? -0.110 -5.736 -0.258 1.00 69.38 97 GLY A C 1
ATOM 764 O O . GLY A 1 97 ? -0.111 -6.938 -0.048 1.00 69.38 97 GLY A O 1
ATOM 765 N N . LYS A 1 98 ? 0.511 -4.876 0.559 1.00 77.75 98 LYS A N 1
ATOM 766 C CA . LYS A 1 98 ? 1.259 -5.303 1.751 1.00 77.75 98 LYS A CA 1
ATOM 767 C C . LYS A 1 98 ? 0.370 -5.954 2.822 1.00 77.75 98 LYS A C 1
ATOM 769 O O . LYS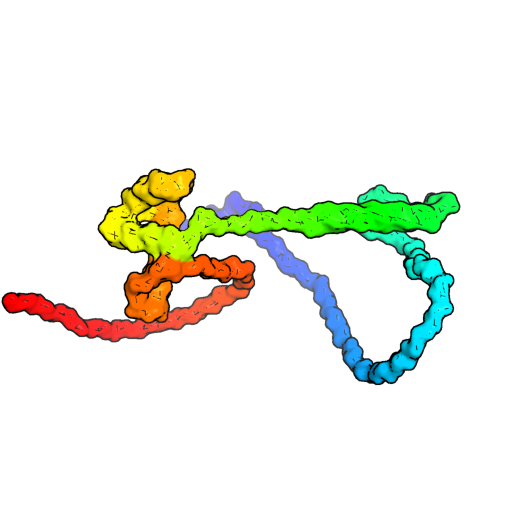 A 1 98 ? 0.883 -6.751 3.602 1.00 77.75 98 LYS A O 1
ATOM 774 N N . TYR A 1 99 ? -0.926 -5.623 2.839 1.00 87.62 99 TYR A N 1
ATOM 775 C CA . TYR A 1 99 ? -1.897 -6.056 3.848 1.00 87.62 99 TYR A CA 1
ATOM 776 C C . TYR A 1 99 ? -3.172 -6.577 3.181 1.00 87.62 99 TYR A C 1
ATOM 778 O O . TYR A 1 99 ? -3.724 -5.899 2.304 1.00 87.62 99 TYR A O 1
ATOM 786 N N . THR A 1 100 ? -3.637 -7.747 3.620 1.00 89.00 100 THR A N 1
ATOM 787 C CA . THR A 1 100 ? -4.907 -8.348 3.195 1.00 89.00 100 THR A CA 1
ATOM 788 C C . THR A 1 100 ? -6.087 -7.501 3.697 1.00 89.00 100 THR A C 1
ATOM 790 O O . THR A 1 100 ? -5.935 -6.713 4.640 1.00 89.00 100 THR A O 1
ATOM 793 N N . PRO A 1 101 ? -7.267 -7.581 3.058 1.00 88.69 101 PRO A N 1
ATOM 794 C CA . PRO A 1 101 ? -8.431 -6.802 3.483 1.00 88.69 101 PRO A CA 1
ATOM 795 C C . PRO A 1 101 ? -8.889 -7.131 4.913 1.00 88.69 101 PRO A C 1
ATOM 797 O O . PRO A 1 101 ? -9.337 -6.228 5.619 1.00 88.69 101 PRO A O 1
ATOM 800 N N . GLU A 1 102 ? -8.704 -8.373 5.359 1.00 90.44 102 GLU A N 1
ATOM 801 C CA . GLU A 1 102 ? -8.987 -8.833 6.725 1.00 90.44 102 GLU A CA 1
ATOM 802 C C . GLU A 1 102 ? -8.039 -8.190 7.740 1.00 90.44 102 GLU A C 1
ATOM 804 O O . GLU A 1 102 ? -8.483 -7.556 8.697 1.00 90.44 102 GLU A O 1
ATOM 809 N N . THR A 1 103 ? -6.723 -8.231 7.486 1.00 92.19 103 THR A N 1
ATOM 810 C CA . THR A 1 103 ? -5.741 -7.572 8.360 1.00 92.19 103 THR A CA 1
ATOM 811 C C . THR A 1 103 ? -5.996 -6.067 8.435 1.00 92.19 103 THR A C 1
ATOM 813 O O . THR A 1 103 ? -5.856 -5.466 9.496 1.00 92.19 103 THR A O 1
ATOM 816 N N . ARG A 1 104 ? -6.423 -5.429 7.337 1.00 91.94 104 ARG A N 1
ATOM 817 C CA . ARG A 1 104 ? -6.785 -4.001 7.345 1.00 91.94 104 ARG A CA 1
ATOM 818 C C . ARG A 1 104 ? -8.017 -3.714 8.200 1.00 91.94 104 ARG A C 1
ATOM 820 O O . ARG A 1 104 ? -8.021 -2.694 8.884 1.00 91.94 104 ARG A O 1
ATOM 827 N N . ALA A 1 105 ? -9.030 -4.579 8.165 1.00 91.50 105 ALA A N 1
ATOM 828 C CA . ALA A 1 105 ? -10.196 -4.456 9.036 1.00 91.50 105 ALA A CA 1
ATOM 829 C C . ALA A 1 105 ? -9.793 -4.623 10.511 1.00 91.50 105 ALA A C 1
ATOM 831 O O . ALA A 1 105 ? -10.152 -3.782 11.335 1.00 91.50 105 ALA A O 1
ATOM 832 N N . LYS A 1 106 ? -8.953 -5.618 10.826 1.00 93.69 106 LYS A N 1
ATOM 833 C CA . LYS A 1 106 ? -8.409 -5.829 12.177 1.00 93.69 106 LYS A CA 1
ATOM 834 C C . LYS A 1 106 ? -7.621 -4.616 12.688 1.00 93.69 106 LYS A C 1
ATOM 836 O O . LYS A 1 106 ? -7.903 -4.122 13.776 1.00 93.69 106 LYS A O 1
ATOM 841 N N . ILE A 1 107 ? -6.708 -4.074 11.872 1.00 94.44 107 ILE A N 1
ATOM 842 C CA . ILE A 1 107 ? -5.955 -2.845 12.187 1.00 94.44 107 ILE A CA 1
ATOM 843 C C . ILE A 1 107 ? -6.912 -1.685 12.477 1.00 94.44 107 ILE A C 1
ATOM 845 O O . ILE A 1 107 ? -6.682 -0.920 13.408 1.00 94.44 107 ILE A O 1
ATOM 849 N N . ALA A 1 108 ? -7.969 -1.521 11.677 1.00 94.19 108 ALA A N 1
ATOM 850 C CA . ALA A 1 108 ? -8.909 -0.421 11.859 1.00 94.19 108 ALA A CA 1
ATOM 851 C C . ALA A 1 108 ? -9.664 -0.516 13.192 1.00 94.19 108 ALA A C 1
ATOM 853 O O . ALA A 1 108 ? -9.740 0.493 13.890 1.00 94.19 108 ALA A O 1
ATOM 854 N N . ARG A 1 109 ? -10.161 -1.708 13.553 1.00 93.69 109 ARG A N 1
ATOM 855 C CA . ARG A 1 109 ? -10.884 -1.945 14.816 1.00 93.69 109 ARG A CA 1
ATOM 856 C C . ARG A 1 109 ? -9.999 -1.659 16.029 1.00 93.69 109 ARG A C 1
ATOM 858 O O . ARG A 1 109 ? -10.322 -0.781 16.824 1.00 93.69 109 ARG A O 1
ATOM 865 N N . LEU A 1 110 ? -8.807 -2.259 16.075 1.00 95.38 110 LEU A N 1
ATOM 866 C CA . LEU A 1 110 ? -7.843 -2.016 17.156 1.00 95.38 110 LEU A CA 1
ATOM 867 C C . LEU A 1 110 ? -7.432 -0.537 17.254 1.00 95.38 110 LEU A C 1
ATOM 869 O O . LEU A 1 110 ? -7.245 -0.007 18.347 1.00 95.38 110 LEU A O 1
ATOM 873 N N . ALA A 1 111 ? -7.324 0.161 16.119 1.00 96.06 111 ALA A N 1
ATOM 874 C CA . ALA A 1 111 ? -6.989 1.585 16.094 1.00 96.06 111 ALA A CA 1
ATOM 875 C C . ALA A 1 111 ? -8.132 2.504 16.560 1.00 96.06 111 ALA A C 1
ATOM 877 O O . ALA A 1 111 ? -7.871 3.678 16.860 1.00 96.06 111 ALA A O 1
ATOM 878 N N . MET A 1 112 ? -9.377 2.019 16.571 1.00 93.44 112 MET A N 1
ATOM 879 C CA . MET A 1 112 ? -10.519 2.711 17.176 1.00 93.44 112 MET A CA 1
ATOM 880 C C . MET A 1 112 ? -10.567 2.477 18.688 1.00 93.44 112 MET A C 1
ATOM 882 O O . MET A 1 112 ? -10.855 3.420 19.415 1.00 93.44 112 MET A O 1
ATOM 886 N N . GLU A 1 113 ? -10.222 1.271 19.142 1.00 94.75 113 GLU A N 1
ATOM 887 C CA . GLU A 1 113 ? -10.236 0.883 20.559 1.00 94.75 113 GLU A CA 1
ATOM 888 C C . GLU A 1 113 ? -9.060 1.473 21.355 1.00 94.75 113 GLU A C 1
ATOM 890 O O . GLU A 1 113 ? -9.255 2.108 22.387 1.00 94.75 113 GLU A O 1
ATOM 895 N N . ILE A 1 114 ? -7.827 1.282 20.873 1.00 96.31 114 ILE A N 1
ATOM 896 C CA . ILE A 1 114 ? -6.595 1.539 21.645 1.00 96.31 114 ILE A CA 1
ATOM 897 C C . ILE A 1 114 ? -5.824 2.758 21.101 1.00 96.31 114 ILE A C 1
ATOM 899 O O . ILE A 1 114 ? -5.079 3.423 21.826 1.00 96.31 114 ILE A O 1
ATOM 903 N N . GLY A 1 115 ? -6.005 3.071 19.813 1.00 96.06 115 GLY A N 1
ATOM 904 C CA . GLY A 1 115 ? -5.364 4.194 19.124 1.00 96.06 115 GLY A CA 1
ATOM 905 C C . GLY A 1 115 ? -4.188 3.803 18.218 1.00 96.06 115 GLY A C 1
ATOM 906 O O . GLY A 1 115 ? -3.570 2.751 18.355 1.00 96.06 115 GLY A O 1
ATOM 907 N N . ALA A 1 116 ? -3.858 4.680 17.263 1.00 96.50 116 ALA A N 1
ATOM 908 C CA . ALA A 1 116 ? -3.016 4.335 16.112 1.00 96.50 116 ALA A CA 1
ATOM 909 C C . ALA A 1 116 ? -1.577 3.905 16.454 1.00 96.50 116 ALA A C 1
ATOM 911 O O . ALA A 1 116 ? -1.036 3.024 15.786 1.00 96.50 116 ALA A O 1
ATOM 912 N N . GLN A 1 117 ? -0.960 4.515 17.470 1.00 96.81 117 GLN A N 1
ATOM 913 C CA . GLN A 1 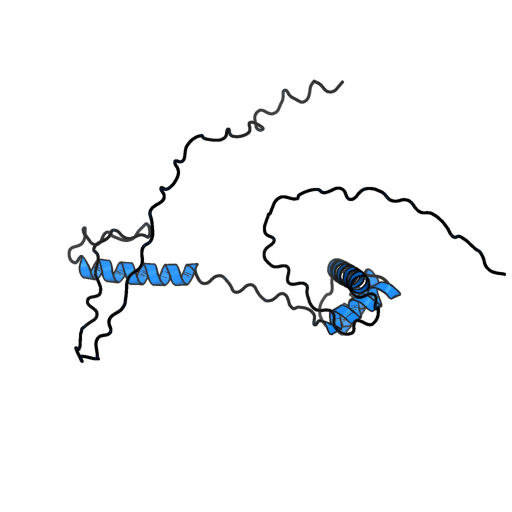117 ? 0.421 4.219 17.862 1.00 96.81 117 GLN A CA 1
ATOM 914 C C . GLN A 1 117 ? 0.544 2.827 18.491 1.00 96.81 117 GLN A C 1
ATOM 916 O O . GLN A 1 117 ? 1.366 2.030 18.050 1.00 96.81 117 GLN A O 1
ATOM 921 N N . LYS A 1 118 ? -0.311 2.505 19.470 1.00 97.38 118 LYS A N 1
ATOM 922 C CA . LYS A 1 118 ? -0.314 1.195 20.141 1.00 97.38 118 LYS A CA 1
ATOM 923 C C . LYS A 1 118 ? -0.676 0.068 19.173 1.00 97.38 118 LYS A C 1
ATOM 925 O O . LYS A 1 118 ? -0.001 -0.955 19.147 1.00 97.38 118 LYS A O 1
ATOM 930 N N . THR A 1 119 ? -1.659 0.295 18.298 1.00 97.56 119 THR A N 1
ATOM 931 C CA . THR A 1 119 ? -2.010 -0.669 17.245 1.00 97.56 119 THR A CA 1
ATOM 932 C C . THR A 1 119 ? -0.856 -0.926 16.279 1.00 97.56 119 THR A C 1
ATOM 934 O O . THR A 1 119 ? -0.691 -2.055 15.828 1.00 97.56 119 THR A O 1
ATOM 937 N N . ALA A 1 120 ? -0.057 0.092 15.942 1.00 96.56 120 ALA A N 1
ATOM 938 C CA . ALA A 1 120 ? 1.093 -0.084 15.059 1.00 96.56 120 ALA A CA 1
ATOM 939 C C . ALA A 1 120 ? 2.123 -1.054 15.653 1.00 96.56 120 ALA A C 1
ATOM 941 O O . ALA A 1 120 ? 2.602 -1.922 14.930 1.00 96.56 120 ALA A O 1
ATOM 942 N N . VAL A 1 121 ? 2.407 -0.939 16.954 1.00 96.50 121 VAL A N 1
ATOM 943 C CA . VAL A 1 121 ? 3.317 -1.844 17.675 1.00 96.50 121 VAL A CA 1
ATOM 944 C C . VAL A 1 121 ? 2.757 -3.268 17.684 1.00 96.50 121 VAL A C 1
ATOM 946 O O . VAL A 1 121 ? 3.374 -4.167 17.120 1.00 96.50 121 VAL A O 1
ATOM 949 N N . GLN A 1 122 ? 1.532 -3.446 18.186 1.00 96.25 122 GLN A N 1
ATOM 950 C CA . GLN A 1 122 ? 0.903 -4.764 18.329 1.00 96.25 122 GLN A CA 1
ATOM 951 C C . GLN A 1 122 ? 0.748 -5.504 16.988 1.00 96.25 122 GLN A C 1
ATOM 953 O O . GLN A 1 122 ? 1.055 -6.687 16.868 1.00 96.25 122 GLN A O 1
ATOM 958 N N . MET A 1 123 ? 0.306 -4.805 15.940 1.00 95.06 123 MET A N 1
ATOM 959 C CA . MET A 1 123 ? 0.127 -5.416 14.618 1.00 95.06 123 MET A CA 1
ATOM 960 C C . MET A 1 123 ? 1.447 -5.608 13.868 1.00 95.06 123 MET A C 1
ATOM 962 O O . MET A 1 123 ? 1.501 -6.418 12.944 1.00 95.06 123 MET A O 1
ATOM 966 N N . SER A 1 124 ? 2.502 -4.865 14.216 1.00 94.38 124 SER A N 1
ATOM 967 C CA . SER A 1 124 ? 3.832 -5.081 13.637 1.00 94.38 124 SER A CA 1
A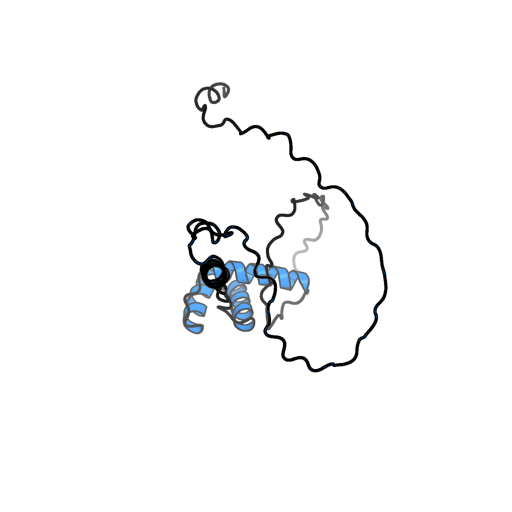TOM 968 C C . SER A 1 124 ? 4.417 -6.417 14.087 1.00 94.38 124 SER A C 1
ATOM 970 O O . SER A 1 124 ? 5.043 -7.103 13.277 1.00 94.38 124 SER A O 1
ATOM 972 N N . GLU A 1 125 ? 4.185 -6.781 15.348 1.00 94.00 125 GLU A N 1
ATOM 973 C CA . GLU A 1 125 ? 4.564 -8.076 15.917 1.00 94.00 125 GLU A CA 1
ATOM 974 C C . GLU A 1 125 ? 3.763 -9.210 15.265 1.00 94.00 125 GLU A C 1
ATOM 976 O O . GLU A 1 125 ? 4.349 -10.161 14.757 1.00 94.00 125 GLU A O 1
ATOM 981 N N . GLU A 1 126 ? 2.436 -9.071 15.171 1.00 93.38 126 GLU A N 1
ATOM 982 C CA . GLU A 1 126 ? 1.567 -10.125 14.629 1.00 93.38 126 GLU A CA 1
ATOM 983 C C . GLU A 1 126 ? 1.784 -10.387 13.126 1.00 93.38 126 GLU A C 1
ATOM 985 O O . GLU A 1 126 ? 1.783 -11.529 12.672 1.00 93.38 126 GLU A O 1
ATOM 990 N N . VAL A 1 127 ? 1.961 -9.333 12.323 1.00 90.00 127 VAL 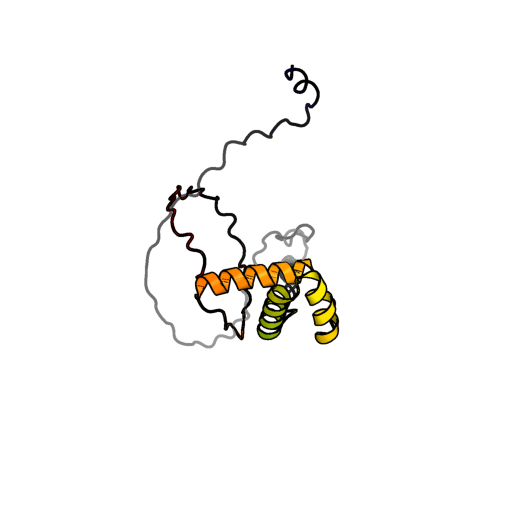A N 1
ATOM 991 C CA . VAL A 1 127 ? 2.075 -9.451 10.855 1.00 90.00 127 VAL A CA 1
ATOM 992 C C . VAL A 1 127 ? 3.511 -9.777 10.418 1.00 90.00 127 VAL A C 1
ATOM 994 O O . VAL A 1 127 ? 3.746 -10.068 9.241 1.00 90.00 127 VAL A O 1
ATOM 997 N N . GLY A 1 128 ? 4.487 -9.687 11.329 1.00 89.81 128 GLY A N 1
ATOM 998 C CA . GLY A 1 128 ? 5.912 -9.834 11.016 1.00 89.81 128 GLY A CA 1
ATOM 999 C C . GLY A 1 128 ? 6.431 -8.752 10.060 1.00 89.81 128 GLY A C 1
ATOM 1000 O O . GLY A 1 128 ? 7.397 -8.960 9.326 1.00 89.81 128 GLY A O 1
ATOM 1001 N N . LYS A 1 129 ? 5.751 -7.600 9.994 1.00 87.94 129 LYS A N 1
ATOM 1002 C CA . LYS A 1 129 ? 6.095 -6.479 9.107 1.00 87.94 129 LYS A CA 1
ATOM 1003 C C . LYS A 1 129 ? 5.946 -5.175 9.862 1.00 87.94 129 LYS A C 1
ATOM 1005 O O . LYS A 1 129 ? 4.878 -4.907 10.403 1.00 87.94 129 LYS A O 1
ATOM 1010 N N . GLN A 1 130 ? 6.956 -4.315 9.762 1.00 92.00 130 GLN A N 1
ATOM 1011 C CA . GLN A 1 130 ? 6.918 -2.993 10.377 1.00 92.00 130 GLN A CA 1
ATOM 1012 C C . GLN A 1 130 ? 5.731 -2.174 9.856 1.00 92.00 130 GLN A C 1
ATOM 1014 O O . GLN A 1 130 ? 5.678 -1.779 8.684 1.00 92.00 130 GLN A O 1
ATOM 1019 N N . LEU A 1 131 ? 4.762 -1.928 10.735 1.00 93.06 131 LEU A N 1
ATOM 1020 C CA . LEU A 1 131 ? 3.589 -1.119 10.442 1.00 93.06 131 LEU A CA 1
ATOM 1021 C C . LEU A 1 131 ? 3.826 0.306 10.945 1.00 93.06 131 LEU A C 1
ATOM 1023 O O . LEU A 1 131 ? 4.040 0.533 12.129 1.00 93.06 131 LEU A O 1
ATOM 1027 N N . SER A 1 132 ? 3.788 1.287 10.042 1.00 94.81 132 SER A N 1
ATOM 1028 C CA . SER A 1 132 ? 3.924 2.690 10.438 1.00 94.81 132 SER A CA 1
ATOM 1029 C C . SER A 1 132 ? 2.609 3.242 10.988 1.00 94.81 132 SER A C 1
ATOM 1031 O O . SER A 1 132 ? 1.525 2.963 10.468 1.00 94.81 132 SER A O 1
ATOM 1033 N N . GLU A 1 133 ? 2.698 4.137 11.969 1.00 95.56 133 GLU A N 1
ATOM 1034 C CA . GLU A 1 133 ? 1.539 4.840 12.531 1.00 95.56 133 GLU A CA 1
ATOM 1035 C C . GLU A 1 133 ? 0.736 5.598 11.449 1.00 95.56 133 GLU A C 1
ATOM 1037 O O . GLU A 1 133 ? -0.497 5.609 11.439 1.00 95.56 133 GLU A O 1
ATOM 1042 N N . SER A 1 134 ? 1.428 6.194 10.469 1.00 95.94 134 SER A N 1
ATOM 1043 C CA . SER A 1 134 ? 0.797 6.847 9.312 1.00 95.94 134 SER A CA 1
ATOM 1044 C C . SER A 1 134 ? -0.086 5.892 8.501 1.00 95.94 134 SER A C 1
ATOM 1046 O O . SER A 1 134 ? -1.166 6.283 8.045 1.00 95.94 134 SER A O 1
ATOM 1048 N N . THR A 1 135 ? 0.332 4.632 8.365 1.00 93.19 135 THR A N 1
ATOM 1049 C CA . THR A 1 135 ? -0.438 3.593 7.677 1.00 93.19 135 THR A CA 1
ATOM 1050 C C . THR A 1 135 ? -1.690 3.244 8.469 1.00 93.19 135 THR A C 1
ATOM 1052 O O . THR A 1 135 ? -2.777 3.215 7.889 1.00 93.19 135 THR A O 1
ATOM 1055 N N . VAL A 1 136 ? -1.568 3.066 9.788 1.00 95.31 136 VAL A N 1
ATOM 1056 C CA . VAL A 1 136 ? -2.709 2.791 10.675 1.00 95.31 136 VAL A CA 1
ATOM 1057 C C . VAL A 1 136 ? -3.749 3.908 10.592 1.00 95.31 136 VAL A C 1
ATOM 1059 O O . VAL A 1 136 ? -4.921 3.635 10.327 1.00 95.31 136 VAL A O 1
ATOM 1062 N N . ARG A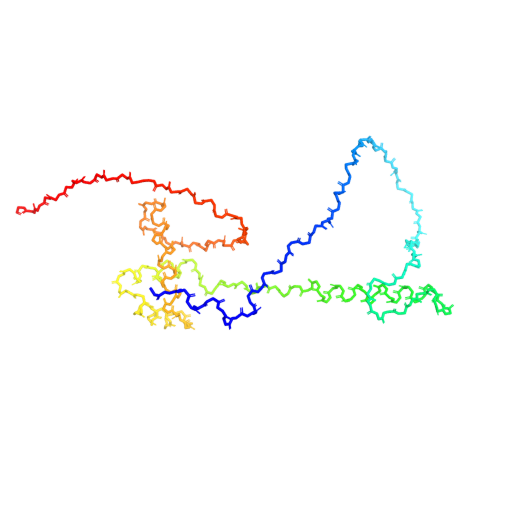 1 137 ? -3.328 5.177 10.696 1.00 95.94 137 ARG A N 1
ATOM 1063 C CA . ARG A 1 137 ? -4.224 6.341 10.544 1.00 95.94 137 ARG A CA 1
ATOM 1064 C C . ARG A 1 137 ? -4.954 6.350 9.200 1.00 95.94 137 ARG A C 1
ATOM 1066 O O . ARG A 1 137 ? -6.155 6.611 9.143 1.00 95.94 137 ARG A O 1
ATOM 1073 N N . SER A 1 138 ? -4.243 6.055 8.112 1.00 93.25 138 SER A N 1
ATOM 1074 C CA . SER A 1 138 ? -4.827 5.995 6.766 1.00 93.25 138 SER A CA 1
ATOM 1075 C C . SER A 1 138 ? -5.860 4.869 6.630 1.00 93.25 138 SER A C 1
ATOM 1077 O O . SER A 1 138 ? -6.930 5.068 6.040 1.00 93.25 138 SER A O 1
ATOM 1079 N N . ILE A 1 139 ? -5.569 3.698 7.204 1.00 92.62 139 ILE A N 1
ATOM 1080 C CA . ILE A 1 139 ? -6.477 2.546 7.231 1.00 92.62 139 ILE A CA 1
ATOM 1081 C C . ILE A 1 139 ? -7.730 2.882 8.042 1.00 92.62 139 ILE A C 1
ATOM 1083 O O . ILE A 1 139 ? -8.827 2.763 7.498 1.00 92.62 139 ILE A O 1
ATOM 1087 N N . ARG A 1 140 ? -7.574 3.404 9.264 1.00 93.62 140 ARG A N 1
ATOM 1088 C CA . ARG A 1 140 ? -8.683 3.850 10.117 1.00 93.62 140 ARG A CA 1
ATOM 1089 C C . ARG A 1 140 ? -9.571 4.875 9.411 1.00 93.62 140 ARG A C 1
ATOM 1091 O O . ARG A 1 140 ? -10.770 4.662 9.288 1.00 93.62 140 ARG A O 1
ATOM 1098 N N . LYS A 1 141 ? -8.994 5.936 8.836 1.00 92.62 141 LYS A N 1
ATOM 1099 C CA . LYS A 1 141 ? -9.759 6.961 8.097 1.00 92.62 141 LYS A CA 1
ATOM 1100 C C . LYS A 1 141 ? -10.520 6.380 6.903 1.00 92.62 141 LYS A C 1
ATOM 1102 O O . LYS A 1 141 ? -11.587 6.869 6.534 1.00 92.62 141 LYS A O 1
ATOM 1107 N N . SER A 1 142 ? -9.949 5.374 6.244 1.00 89.50 142 SER A N 1
ATOM 1108 C CA . SER A 1 142 ? -10.611 4.691 5.132 1.00 89.50 142 SER A CA 1
ATOM 1109 C C . SER A 1 142 ? -11.770 3.819 5.617 1.00 89.50 142 SER A C 1
ATOM 1111 O O . SER A 1 142 ? -12.795 3.795 4.941 1.00 89.50 142 SER A O 1
ATOM 1113 N N . TYR A 1 143 ? -11.613 3.173 6.775 1.00 90.81 143 TYR A N 1
ATOM 1114 C CA . TYR A 1 143 ? -12.641 2.381 7.446 1.00 90.81 143 TYR A CA 1
ATOM 1115 C C . TYR A 1 143 ? -13.803 3.253 7.926 1.00 90.81 143 TYR A C 1
ATOM 1117 O O . TYR A 1 143 ? -14.933 3.008 7.536 1.00 90.81 143 TYR A O 1
ATOM 1125 N N . GLU A 1 144 ? -13.533 4.351 8.637 1.00 90.19 144 GLU A N 1
ATOM 1126 C CA . GLU A 1 144 ? -14.562 5.302 9.096 1.00 90.19 144 GLU A CA 1
ATOM 1127 C C . GLU A 1 144 ? -15.412 5.844 7.937 1.00 90.19 144 GLU A C 1
ATOM 1129 O O . GLU A 1 144 ? -16.626 5.987 8.046 1.00 90.19 144 GLU A O 1
ATOM 1134 N N . LYS A 1 145 ? -14.786 6.142 6.791 1.00 87.50 145 LYS A N 1
ATOM 1135 C CA . LYS A 1 145 ? -15.515 6.563 5.583 1.00 87.50 145 LYS A CA 1
ATOM 1136 C C . LYS A 1 145 ? -16.414 5.469 5.027 1.00 87.50 145 LYS A C 1
ATOM 1138 O O . LYS A 1 145 ? -17.416 5.780 4.396 1.00 87.50 145 LYS A O 1
ATOM 1143 N N . GLU A 1 146 ? -15.998 4.220 5.165 1.00 85.31 146 GLU A N 1
ATOM 1144 C CA . GLU A 1 146 ? -16.745 3.081 4.662 1.00 85.31 146 GLU A CA 1
ATOM 1145 C C . GLU A 1 146 ? -17.905 2.726 5.581 1.00 85.31 146 GLU A C 1
ATOM 1147 O O . GLU A 1 146 ? -19.013 2.555 5.091 1.00 85.31 146 GLU A O 1
ATOM 1152 N N . VAL A 1 147 ? -17.677 2.745 6.894 1.00 86.25 147 VAL A N 1
ATOM 1153 C CA . VAL A 1 147 ? -18.722 2.660 7.919 1.00 86.25 147 VAL A CA 1
ATOM 1154 C C . VAL A 1 147 ? -19.778 3.736 7.682 1.00 86.25 147 VAL A C 1
ATOM 1156 O O . VAL A 1 147 ? -20.955 3.422 7.580 1.00 86.25 147 VAL A O 1
ATOM 1159 N N . LYS A 1 148 ? -19.373 4.992 7.450 1.00 86.69 148 LYS A N 1
ATOM 1160 C CA . LYS A 1 148 ? -20.310 6.074 7.090 1.00 86.69 148 LYS A CA 1
ATOM 1161 C C . LYS A 1 148 ? -21.071 5.824 5.786 1.00 86.69 148 LYS A C 1
ATOM 1163 O O . LYS A 1 148 ? -22.172 6.332 5.629 1.00 86.69 148 LYS A O 1
ATOM 1168 N N . ARG A 1 149 ? -20.475 5.100 4.831 1.00 83.31 149 ARG A N 1
ATOM 1169 C CA . ARG A 1 149 ? -21.107 4.783 3.541 1.00 83.31 149 ARG A CA 1
ATOM 1170 C C . ARG A 1 149 ? -22.109 3.639 3.666 1.00 83.31 149 ARG A C 1
ATOM 1172 O O . ARG A 1 149 ? -23.140 3.686 3.011 1.00 83.31 149 ARG A O 1
ATOM 1179 N N . GLN A 1 150 ? -21.768 2.609 4.434 1.00 80.69 150 GLN A N 1
ATOM 1180 C CA . GLN A 1 150 ? -22.571 1.393 4.563 1.00 80.69 150 GLN A CA 1
ATOM 1181 C C . GLN A 1 150 ? -23.559 1.457 5.733 1.00 80.69 150 GLN A C 1
ATOM 1183 O O . GLN A 1 150 ? -24.523 0.706 5.745 1.00 80.69 150 GLN A O 1
ATOM 1188 N N . GLY A 1 151 ? -23.339 2.349 6.702 1.00 78.25 151 GLY A N 1
ATOM 1189 C CA . GLY A 1 151 ? -24.156 2.458 7.911 1.00 78.25 151 GLY A CA 1
ATOM 1190 C C . GLY A 1 151 ? -23.987 1.284 8.880 1.00 78.25 151 GLY A C 1
ATOM 1191 O O . GLY A 1 151 ? -24.762 1.167 9.820 1.00 78.25 151 GLY A O 1
ATOM 1192 N N . THR A 1 152 ? -22.999 0.411 8.659 1.00 74.19 152 THR A N 1
ATOM 1193 C CA . THR A 1 152 ? -22.776 -0.803 9.453 1.00 74.19 152 THR A CA 1
ATOM 1194 C C . THR A 1 152 ? -21.329 -0.903 9.922 1.00 74.19 152 THR A C 1
ATOM 1196 O O . THR A 1 152 ? -20.401 -0.787 9.115 1.00 74.19 152 THR A O 1
ATOM 1199 N N . ASP A 1 153 ? -21.138 -1.204 11.208 1.00 64.69 153 ASP A N 1
ATOM 1200 C CA . ASP A 1 153 ? -19.818 -1.326 11.847 1.00 64.69 153 ASP A CA 1
ATOM 1201 C C . ASP A 1 153 ? -19.149 -2.700 11.645 1.00 64.69 153 ASP A C 1
ATOM 1203 O O . ASP A 1 153 ? -17.960 -2.868 11.921 1.00 64.69 153 ASP A O 1
ATOM 1207 N N . ALA A 1 154 ? -19.877 -3.688 11.115 1.00 62.91 154 ALA A N 1
ATOM 1208 C CA . ALA A 1 154 ? -19.437 -5.080 10.999 1.00 62.91 154 ALA A CA 1
ATOM 1209 C C . ALA A 1 154 ? -18.747 -5.408 9.658 1.00 62.91 154 ALA A C 1
ATOM 1211 O O . ALA A 1 154 ? -19.041 -6.415 9.016 1.00 62.91 154 ALA A O 1
ATOM 1212 N N . ILE A 1 155 ? -17.797 -4.582 9.211 1.00 66.06 155 ILE A N 1
ATOM 1213 C CA . ILE A 1 155 ? -17.048 -4.879 7.980 1.00 66.06 155 ILE A CA 1
ATOM 1214 C C . ILE A 1 155 ? -15.925 -5.869 8.325 1.00 66.06 155 ILE A C 1
ATOM 1216 O O . ILE A 1 155 ? -14.921 -5.495 8.935 1.00 66.06 155 ILE A O 1
ATOM 1220 N N . ALA A 1 156 ? -16.102 -7.148 7.981 1.00 64.25 156 ALA A N 1
ATOM 1221 C CA . ALA A 1 156 ? -15.086 -8.195 8.170 1.00 64.25 156 ALA A CA 1
ATOM 1222 C C . ALA A 1 156 ? -13.942 -8.105 7.141 1.00 64.25 156 ALA A C 1
ATOM 1224 O O . ALA A 1 156 ? -12.802 -8.454 7.434 1.00 64.25 156 ALA A O 1
ATOM 1225 N N . SER A 1 157 ? -14.226 -7.575 5.949 1.00 68.62 157 SER A N 1
ATOM 1226 C CA . SER A 1 157 ? -13.261 -7.448 4.857 1.00 68.62 157 SER A CA 1
ATOM 1227 C C . SER A 1 157 ? -13.342 -6.053 4.251 1.00 68.62 157 SER A C 1
ATOM 1229 O O . SER A 1 157 ? -14.362 -5.673 3.675 1.00 68.62 157 SER A O 1
ATOM 1231 N N . PHE A 1 158 ? -12.272 -5.263 4.401 1.00 71.25 158 PHE A N 1
ATOM 1232 C CA . PHE A 1 158 ? -12.215 -3.910 3.846 1.00 71.25 158 PHE A CA 1
ATOM 1233 C C . PHE A 1 158 ? -11.258 -3.830 2.639 1.00 71.25 158 PHE A C 1
ATOM 1235 O O . PHE A 1 158 ? -10.030 -3.707 2.811 1.00 71.25 158 PHE A O 1
ATOM 1242 N N . PRO A 1 159 ? -11.786 -3.867 1.396 1.00 70.25 159 PRO A N 1
ATOM 1243 C CA . PRO A 1 159 ? -10.965 -3.840 0.193 1.00 70.2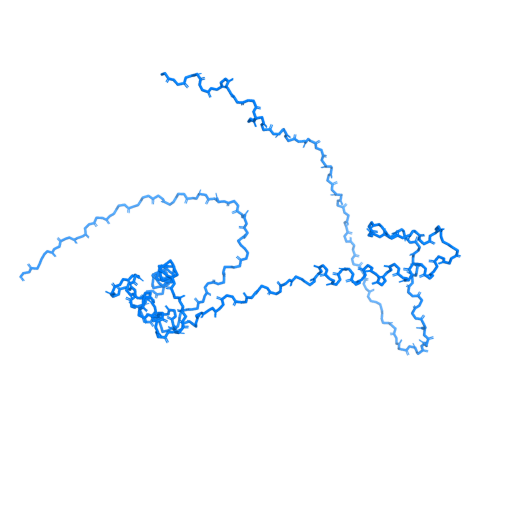5 159 PRO A CA 1
ATOM 1244 C C . PRO A 1 159 ? -10.232 -2.503 0.030 1.00 70.25 159 PRO A C 1
ATOM 1246 O O . PRO A 1 159 ? -10.558 -1.465 0.617 1.00 70.25 159 PRO A O 1
ATOM 1249 N N . ARG A 1 160 ? -9.154 -2.506 -0.757 1.00 67.06 160 ARG A N 1
ATOM 1250 C CA . ARG A 1 160 ? -8.470 -1.258 -1.109 1.00 67.06 160 ARG A CA 1
ATOM 1251 C C . ARG A 1 160 ? -9.343 -0.464 -2.066 1.00 67.06 160 ARG A C 1
ATOM 1253 O O . ARG A 1 160 ? -9.822 -0.992 -3.061 1.00 67.06 160 ARG A O 1
ATOM 1260 N N . LYS A 1 161 ? -9.490 0.836 -1.803 1.00 66.12 161 LYS A N 1
ATOM 1261 C CA . LYS A 1 161 ? -9.977 1.755 -2.830 1.00 66.12 161 LYS A CA 1
ATOM 1262 C C . LYS A 1 161 ? -8.906 1.796 -3.910 1.00 66.12 161 LYS A C 1
ATOM 1264 O O . LYS A 1 161 ? -7.782 2.227 -3.642 1.00 66.12 161 LYS A O 1
ATOM 1269 N N . ASN A 1 162 ? -9.249 1.312 -5.100 1.00 57.12 162 ASN A N 1
ATOM 1270 C CA . ASN A 1 162 ? -8.445 1.500 -6.295 1.00 57.12 162 ASN A CA 1
ATOM 1271 C C . ASN A 1 162 ? -8.384 3.005 -6.549 1.00 57.12 162 ASN A C 1
ATOM 1273 O O . ASN A 1 162 ? -9.273 3.587 -7.164 1.00 57.12 162 ASN A O 1
ATOM 1277 N N . VAL A 1 163 ? -7.353 3.662 -6.017 1.00 56.62 163 VAL A N 1
ATOM 1278 C CA . VAL A 1 163 ? -6.968 4.995 -6.467 1.00 56.62 163 VAL A CA 1
ATOM 1279 C C . VAL A 1 163 ? -6.391 4.813 -7.862 1.00 56.62 163 VAL A C 1
ATOM 1281 O O . VAL A 1 163 ? -5.181 4.710 -8.052 1.00 56.62 163 VAL A O 1
ATOM 1284 N N . GLY A 1 164 ? -7.292 4.702 -8.841 1.00 54.25 164 GLY A N 1
ATOM 1285 C CA . GLY A 1 164 ? -6.941 4.856 -10.242 1.00 54.25 164 GLY A CA 1
ATOM 1286 C C . GLY A 1 164 ? -6.210 6.186 -10.444 1.00 54.25 164 GLY A C 1
ATOM 1287 O O . GLY A 1 164 ? -6.254 7.054 -9.559 1.00 54.25 164 GLY A O 1
ATOM 1288 N N . PRO A 1 165 ? -5.510 6.357 -11.576 1.00 53.88 165 PRO A N 1
ATOM 1289 C CA . PRO A 1 165 ? -4.827 7.604 -11.873 1.00 53.88 165 PRO A CA 1
ATOM 1290 C C . PRO A 1 165 ? -5.813 8.750 -11.664 1.00 53.88 165 PRO A C 1
ATOM 1292 O O . PRO A 1 165 ? -6.856 8.817 -12.315 1.00 53.88 165 PRO A O 1
ATOM 1295 N N . ARG A 1 166 ? -5.521 9.601 -10.672 1.00 52.25 166 ARG A N 1
ATOM 1296 C CA . ARG A 1 166 ? -6.303 10.804 -10.417 1.00 52.25 166 ARG A CA 1
ATOM 1297 C C . ARG A 1 166 ? -6.239 11.593 -11.713 1.00 52.25 166 ARG A C 1
ATOM 1299 O O . ARG A 1 166 ? -5.190 12.152 -12.017 1.00 52.25 166 ARG A O 1
ATOM 1306 N N . LYS A 1 167 ? -7.333 11.624 -12.479 1.00 53.47 167 LYS A N 1
ATOM 1307 C CA . LYS A 1 167 ? -7.503 12.653 -13.500 1.00 53.47 167 LYS A CA 1
ATOM 1308 C C . LYS A 1 167 ? -7.303 13.961 -12.745 1.00 53.47 167 LYS A C 1
ATOM 1310 O O . LYS A 1 167 ? -8.060 14.251 -11.818 1.00 53.47 167 LYS A O 1
ATOM 1315 N N . SER A 1 168 ? -6.250 14.702 -13.065 1.00 46.91 168 SER A N 1
ATOM 1316 C CA . SER A 1 168 ? -6.034 16.081 -12.630 1.00 46.91 168 SER A CA 1
ATOM 1317 C C . SER A 1 168 ? -7.089 16.971 -13.299 1.00 46.91 168 SER A C 1
ATOM 1319 O O . SER A 1 168 ? -6.791 17.879 -14.062 1.00 46.91 168 SER A O 1
ATOM 1321 N N . GLY A 1 169 ? -8.361 16.652 -13.068 1.00 48.03 169 GLY A N 1
ATOM 1322 C CA . GLY A 1 169 ? -9.514 17.402 -13.519 1.00 48.03 169 GLY A CA 1
ATOM 1323 C C . GLY A 1 169 ? -9.835 18.440 -12.461 1.00 48.03 169 GLY A C 1
ATOM 1324 O O . GLY A 1 169 ? -10.085 18.098 -11.308 1.00 48.03 169 GLY A O 1
ATOM 1325 N N . ARG A 1 170 ? -9.749 19.702 -12.879 1.00 50.72 170 ARG A N 1
ATOM 1326 C CA . ARG A 1 170 ? -10.166 20.929 -12.195 1.00 50.72 170 ARG A CA 1
ATOM 1327 C C . ARG A 1 170 ? -11.138 20.693 -11.033 1.00 50.72 170 ARG A C 1
ATOM 1329 O O . ARG A 1 170 ? -12.253 20.217 -11.210 1.00 50.72 170 ARG A O 1
ATOM 1336 N N . SER A 1 171 ? -10.696 21.098 -9.847 1.00 46.28 171 SER A N 1
ATOM 1337 C CA . SER A 1 171 ? -11.511 21.198 -8.643 1.00 46.28 171 SER A CA 1
ATOM 1338 C C . SER A 1 171 ? -12.620 22.235 -8.861 1.00 46.28 171 SER A C 1
ATOM 1340 O O . SER A 1 171 ? -12.408 23.429 -8.651 1.00 46.28 171 SER A O 1
ATOM 1342 N N . SER A 1 172 ? -13.801 21.800 -9.302 1.00 46.41 172 SER A N 1
ATOM 1343 C CA . SER A 1 172 ? -15.023 22.581 -9.118 1.00 46.41 172 SER A CA 1
ATOM 1344 C C . SER A 1 172 ? -15.353 22.565 -7.631 1.00 46.41 172 SER A C 1
ATOM 1346 O O . SER A 1 172 ? -15.978 21.637 -7.120 1.00 46.41 172 SER A O 1
ATOM 1348 N N . ARG A 1 173 ? -14.910 23.614 -6.933 1.00 53.03 173 ARG A N 1
ATOM 1349 C CA . ARG A 1 173 ? -15.523 24.048 -5.679 1.00 53.03 173 ARG A CA 1
ATOM 1350 C C . ARG A 1 173 ? -17.013 24.260 -5.953 1.00 53.03 173 ARG A C 1
ATOM 1352 O O . ARG A 1 173 ? -17.383 25.250 -6.573 1.00 53.03 173 ARG A O 1
ATOM 1359 N N . ARG A 1 174 ? -17.863 23.352 -5.486 1.00 47.22 174 ARG A N 1
ATOM 1360 C CA . ARG A 1 174 ? -19.212 23.725 -5.062 1.00 47.22 174 ARG A CA 1
ATOM 1361 C C . ARG A 1 174 ? -19.213 23.668 -3.546 1.00 47.22 174 ARG A C 1
ATOM 1363 O O . ARG A 1 174 ? -19.069 22.603 -2.954 1.00 47.22 174 ARG A O 1
ATOM 1370 N N . LEU A 1 175 ? -19.251 24.861 -2.961 1.00 49.53 175 LEU A N 1
ATOM 1371 C CA . LEU A 1 175 ? -19.641 25.093 -1.582 1.00 49.53 175 LEU A CA 1
ATOM 1372 C C . LEU A 1 175 ? -21.020 24.450 -1.413 1.00 49.53 175 LEU A C 1
ATOM 1374 O O . LEU A 1 175 ? -21.964 24.856 -2.083 1.00 49.53 175 LEU A O 1
ATOM 1378 N N . ALA A 1 176 ? -21.105 23.404 -0.597 1.00 48.84 176 ALA A N 1
ATOM 1379 C CA . ALA A 1 176 ? -22.375 23.004 -0.023 1.00 48.84 176 ALA A CA 1
ATOM 1380 C C . ALA A 1 176 ? -22.524 23.811 1.262 1.00 48.84 176 ALA A C 1
ATOM 1382 O O . ALA A 1 176 ? -21.701 23.740 2.175 1.00 48.84 176 ALA A O 1
ATOM 1383 N N . GLU A 1 177 ? -23.527 24.661 1.193 1.00 47.66 177 GLU A N 1
ATOM 1384 C CA . GLU A 1 177 ? -23.965 25.667 2.130 1.00 47.66 177 GLU A CA 1
ATOM 1385 C C . GLU A 1 177 ? -24.490 25.048 3.432 1.00 47.66 177 GLU A C 1
ATOM 1387 O O . GLU A 1 177 ? -24.847 23.872 3.512 1.00 47.66 177 GLU A O 1
ATOM 1392 N N . VAL A 1 178 ? -24.478 25.881 4.463 1.00 47.00 178 VAL A N 1
ATOM 1393 C CA . VAL A 1 178 ? -24.864 25.627 5.847 1.00 47.00 178 VAL A CA 1
ATOM 1394 C C . VAL A 1 178 ? -26.314 25.141 5.949 1.00 47.00 178 VAL A C 1
ATOM 1396 O O . VAL A 1 178 ? -27.214 25.778 5.412 1.00 47.00 178 VAL A O 1
ATOM 1399 N N . ARG A 1 179 ? -26.566 24.103 6.756 1.00 50.59 179 ARG A N 1
ATOM 1400 C CA . ARG A 1 179 ? -27.808 24.012 7.539 1.00 50.59 179 ARG A CA 1
ATOM 1401 C C . ARG A 1 179 ? -27.505 23.614 8.980 1.00 50.59 179 ARG A C 1
ATOM 1403 O O . ARG A 1 179 ? -27.080 22.501 9.269 1.00 50.59 179 ARG A O 1
ATOM 1410 N N . VAL A 1 180 ? -27.713 24.600 9.843 1.00 47.69 180 VAL A N 1
ATOM 1411 C CA . VAL A 1 180 ? -27.908 24.513 11.288 1.00 47.69 180 VAL A CA 1
ATOM 1412 C C . VAL A 1 180 ? -29.273 23.877 11.543 1.00 47.69 180 VAL A C 1
ATOM 1414 O O . VAL A 1 180 ? -30.249 24.393 11.012 1.00 47.69 180 VAL A O 1
ATOM 1417 N N . VAL A 1 181 ? -29.320 22.809 12.342 1.00 49.06 181 VAL A N 1
ATOM 1418 C CA . VAL A 1 181 ? -30.426 22.410 13.244 1.00 49.06 181 VAL A CA 1
ATOM 1419 C C . VAL A 1 181 ? -29.744 21.502 14.285 1.00 49.06 181 VAL A C 1
ATOM 1421 O O . VAL A 1 181 ? -29.237 20.445 13.926 1.00 49.06 181 VAL A O 1
ATOM 1424 N N . GLU A 1 182 ? -29.277 21.993 15.431 1.00 48.66 182 GLU A N 1
ATOM 1425 C CA . GLU A 1 182 ? -30.010 22.252 16.682 1.00 48.66 182 GLU A CA 1
ATOM 1426 C C . GLU A 1 182 ? -30.847 21.066 17.215 1.00 48.66 182 GLU A C 1
ATOM 1428 O O . GLU A 1 182 ? -31.534 20.393 16.459 1.00 48.66 182 GLU A O 1
ATOM 1433 N N . LEU A 1 183 ? -30.799 20.885 18.546 1.00 45.91 183 LEU A N 1
ATOM 1434 C CA . LEU A 1 183 ? -31.714 20.113 19.407 1.00 45.91 183 LEU A CA 1
ATOM 1435 C C . LEU A 1 183 ? -31.560 18.575 19.455 1.00 45.91 183 LEU A C 1
ATOM 1437 O O . LEU A 1 183 ? -32.127 17.837 18.664 1.00 45.91 183 LEU A O 1
ATOM 1441 N N . PHE A 1 184 ? -30.873 18.054 20.479 1.00 48.78 184 PHE A N 1
ATOM 1442 C CA . PHE A 1 184 ? -31.497 17.777 21.784 1.00 48.78 184 PHE A CA 1
ATOM 1443 C C . PHE A 1 184 ? -30.443 17.291 22.789 1.00 48.78 184 PHE A C 1
ATOM 1445 O O . PHE A 1 184 ? -29.687 16.351 22.556 1.00 48.78 184 PHE A O 1
ATOM 1452 N N . LYS A 1 185 ? -30.414 17.972 23.930 1.00 56.19 185 LYS A N 1
ATOM 1453 C CA . LYS A 1 185 ? -29.655 17.643 25.130 1.00 56.19 185 LYS A CA 1
ATOM 1454 C C . LYS A 1 185 ? -30.718 17.282 26.162 1.00 56.19 185 LYS A C 1
ATOM 1456 O O . LYS A 1 185 ? -31.472 18.163 26.555 1.00 56.19 185 LYS A O 1
ATOM 1461 N N . VAL A 1 186 ? -30.819 16.015 26.554 1.00 55.81 186 VAL A N 1
ATOM 1462 C CA . VAL A 1 186 ? -31.595 15.604 27.734 1.00 55.81 186 VAL A CA 1
ATOM 1463 C C . VAL A 1 186 ? -30.724 14.643 28.527 1.00 55.81 186 VAL A C 1
ATOM 1465 O O . VAL A 1 186 ? -30.250 13.636 28.008 1.00 55.81 186 VAL A O 1
ATOM 1468 N N . ALA A 1 187 ? -30.435 15.061 29.753 1.00 51.09 187 ALA A N 1
ATOM 1469 C CA . ALA A 1 187 ? -29.686 14.333 30.761 1.00 51.09 187 ALA A CA 1
ATOM 1470 C C . ALA A 1 187 ? -30.575 13.253 31.422 1.00 51.09 187 ALA A C 1
ATOM 1472 O O . ALA A 1 187 ? -31.800 13.344 31.328 1.00 51.09 187 ALA A O 1
ATOM 1473 N N . PRO A 1 188 ? -29.971 12.236 32.059 1.00 62.47 188 PRO A N 1
ATOM 1474 C CA . PRO A 1 188 ? -30.679 11.097 32.643 1.00 62.47 188 PRO A CA 1
ATOM 1475 C C . PRO A 1 188 ? -31.359 11.428 33.982 1.00 62.47 188 PRO A C 1
ATOM 1477 O O . PRO A 1 188 ? -30.969 12.382 34.658 1.00 62.47 188 PRO A O 1
ATOM 1480 N N . VAL A 1 189 ? -32.357 10.608 34.331 1.00 65.12 189 VAL A N 1
ATOM 1481 C CA . VAL A 1 189 ? -33.027 10.539 35.645 1.00 65.12 189 VAL A CA 1
ATOM 1482 C C . VAL A 1 189 ? -32.225 9.653 36.588 1.00 65.12 189 VAL A C 1
ATOM 1484 O O . VAL A 1 189 ? -31.729 8.610 36.102 1.00 65.12 189 VAL A O 1
#

Radius of gyration: 32.25 Å; chains: 1; bounding box: 60×70×88 Å

Secondary structure (DSSP, 8-state):
---STTSS-GGG-PPPPPP--PPPPP--------------------------PPPSSTTPPPGGGSS-HHHHHHHHHHHHHHHHHHHH----------S-HHHHHHHHHHHHHT-HHHHHHHHHHHHTS---HHHHHHHHHHHHHHHHHHS-S--S---------------------------------